Protein AF-A0A1Q7E7T8-F1 (afdb_monomer_lite)

Radius of gyration: 20.32 Å; chains: 1; bounding box: 58×29×55 Å

Foldseek 3Di:
DVVVVVVLVVLLQVQLQVQCVLQPDQWDQDPNDTHRHDVVGSSVGLLSVLRSLLVSLVVQQCQLVVQLVVLVVVCVVPVPDPVSVVSNVRSCVRNVVSLVCNVVSVLVNLLSCQVRPLLLNQLQQVFAAWAFQAFRAADPGDTDTLPSVCSNPVDSRDTRHHNPVDDPVPHDPSVVSNVVNNVVVVVSD

Structure (mmCIF, N/CA/C/O backbone):
data_AF-A0A1Q7E7T8-F1
#
_entry.id   AF-A0A1Q7E7T8-F1
#
loop_
_atom_site.group_PDB
_atom_site.id
_atom_site.type_symbol
_atom_site.label_atom_id
_atom_site.label_alt_id
_atom_site.label_comp_id
_atom_site.label_asym_id
_atom_site.label_entity_id
_atom_site.label_seq_id
_atom_site.pdbx_PDB_ins_code
_atom_site.Cartn_x
_atom_site.Cartn_y
_atom_site.Cartn_z
_atom_site.occupancy
_atom_site.B_iso_or_equiv
_atom_site.auth_seq_id
_atom_site.auth_comp_id
_atom_site.auth_asym_id
_atom_site.auth_atom_id
_atom_site.pdbx_PDB_model_num
ATOM 1 N N . MET A 1 1 ? 4.486 10.262 23.671 1.00 80.56 1 MET A N 1
ATOM 2 C CA . MET A 1 1 ? 4.760 10.674 22.274 1.00 80.56 1 MET A CA 1
ATOM 3 C C . MET A 1 1 ? 6.053 10.089 21.712 1.00 80.56 1 MET A C 1
ATOM 5 O O . MET A 1 1 ? 6.004 9.615 20.589 1.00 80.56 1 MET A O 1
ATOM 9 N N . LEU A 1 2 ? 7.167 10.044 22.462 1.00 92.12 2 LEU A N 1
ATOM 10 C CA . LEU A 1 2 ? 8.444 9.500 21.962 1.00 92.12 2 LEU A CA 1
ATOM 11 C C . LEU A 1 2 ? 8.329 8.074 21.389 1.00 92.12 2 LEU A C 1
ATOM 13 O O . LEU A 1 2 ? 8.819 7.832 20.297 1.00 92.12 2 LEU A O 1
ATOM 17 N N . VAL A 1 3 ? 7.605 7.177 22.071 1.00 93.12 3 VAL A N 1
ATOM 18 C CA . VAL A 1 3 ? 7.362 5.791 21.612 1.00 93.12 3 VAL A CA 1
ATOM 19 C C . VAL A 1 3 ? 6.609 5.735 20.277 1.00 93.12 3 VAL A C 1
ATOM 21 O O . VAL A 1 3 ? 6.925 4.919 19.419 1.00 93.12 3 VAL A O 1
ATOM 24 N N . ALA A 1 4 ? 5.623 6.613 20.079 1.00 89.00 4 ALA A N 1
ATOM 25 C CA . ALA A 1 4 ? 4.862 6.655 18.832 1.00 89.00 4 ALA A CA 1
ATOM 26 C C . ALA A 1 4 ? 5.729 7.168 17.672 1.00 89.00 4 ALA A C 1
ATOM 28 O O . ALA A 1 4 ? 5.702 6.605 16.583 1.00 89.00 4 ALA A O 1
ATOM 29 N N . LEU A 1 5 ? 6.541 8.200 17.925 1.00 93.00 5 LEU A N 1
ATOM 30 C CA . LEU A 1 5 ? 7.459 8.752 16.930 1.00 93.00 5 LEU A CA 1
ATOM 31 C C . LEU A 1 5 ? 8.572 7.765 16.566 1.00 93.00 5 LEU A C 1
ATOM 33 O O . LEU A 1 5 ? 8.872 7.605 15.387 1.00 93.00 5 LEU A O 1
ATOM 37 N N . SER A 1 6 ? 9.159 7.077 17.550 1.00 94.94 6 SER A N 1
ATOM 38 C CA . SER A 1 6 ? 10.192 6.071 17.292 1.00 94.94 6 SER A CA 1
ATOM 39 C C . SER A 1 6 ? 9.628 4.852 16.563 1.00 94.94 6 SER A C 1
ATOM 41 O O . SER A 1 6 ? 10.270 4.354 15.641 1.00 94.94 6 SER A O 1
ATOM 43 N N . GLY A 1 7 ? 8.415 4.410 16.912 1.00 93.81 7 GLY A N 1
ATOM 44 C CA . GLY A 1 7 ? 7.708 3.348 16.197 1.00 93.81 7 GLY A CA 1
ATOM 45 C C . GLY A 1 7 ? 7.420 3.721 14.741 1.00 93.81 7 GLY A C 1
ATOM 46 O O . GLY A 1 7 ? 7.743 2.953 13.837 1.00 93.81 7 GLY A O 1
ATOM 47 N N . ALA A 1 8 ? 6.896 4.927 14.499 1.00 94.25 8 ALA A N 1
ATOM 48 C CA . ALA A 1 8 ? 6.643 5.425 13.148 1.00 94.25 8 ALA A CA 1
ATOM 49 C C . ALA A 1 8 ? 7.938 5.541 12.329 1.00 94.25 8 ALA A C 1
ATOM 51 O O . ALA A 1 8 ? 8.000 5.054 11.202 1.00 94.25 8 ALA A O 1
ATOM 52 N N . ALA A 1 9 ? 8.994 6.120 12.908 1.00 95.75 9 ALA A N 1
ATOM 53 C CA . ALA A 1 9 ? 10.297 6.218 12.258 1.00 95.75 9 ALA A CA 1
ATOM 54 C C . ALA A 1 9 ? 10.865 4.832 11.919 1.00 95.75 9 ALA A C 1
ATOM 56 O O . ALA A 1 9 ? 11.326 4.616 10.801 1.00 95.75 9 ALA A O 1
ATOM 57 N N . SER A 1 10 ? 10.784 3.874 12.848 1.00 96.44 10 SER A N 1
ATOM 58 C CA . SER A 1 10 ? 11.224 2.497 12.615 1.00 96.44 10 SER A CA 1
ATOM 59 C C . SER A 1 10 ? 10.485 1.858 11.438 1.00 96.44 10 SER A C 1
ATOM 61 O O . SER A 1 10 ? 11.137 1.341 10.531 1.00 96.44 10 SER A O 1
ATOM 63 N N . GLY A 1 11 ? 9.152 1.964 11.400 1.00 95.88 11 GLY A N 1
ATOM 64 C CA . GLY A 1 11 ? 8.349 1.471 10.281 1.00 95.88 11 GLY A CA 1
ATOM 65 C C . GLY A 1 11 ? 8.769 2.090 8.948 1.00 95.88 11 GLY A C 1
ATOM 66 O O . GLY A 1 11 ? 8.984 1.368 7.977 1.00 95.88 11 GLY A O 1
ATOM 67 N N . ILE A 1 12 ? 8.980 3.408 8.917 1.00 96.88 12 ILE A N 1
ATOM 68 C CA . ILE A 1 12 ? 9.446 4.126 7.724 1.00 96.88 12 ILE A CA 1
ATOM 69 C C . ILE A 1 12 ? 10.788 3.570 7.227 1.00 96.88 12 ILE A C 1
ATOM 71 O O . ILE A 1 12 ? 10.905 3.223 6.055 1.00 96.88 12 ILE A O 1
ATOM 75 N N . PHE A 1 13 ? 11.795 3.439 8.094 1.00 96.75 13 PHE A N 1
ATOM 76 C CA . PHE A 1 13 ? 13.119 2.963 7.674 1.00 96.75 13 PHE A CA 1
ATOM 77 C C . PHE A 1 13 ? 13.110 1.506 7.204 1.00 96.75 13 PHE A C 1
ATOM 79 O O . PHE A 1 13 ? 13.789 1.173 6.232 1.00 96.75 13 PHE A O 1
ATOM 86 N N . VAL A 1 14 ? 12.314 0.645 7.842 1.00 97.50 14 VAL A N 1
ATOM 87 C CA . VAL A 1 14 ? 12.155 -0.750 7.406 1.00 97.50 14 VAL A CA 1
ATOM 88 C C . VAL A 1 14 ? 11.485 -0.814 6.030 1.00 97.50 14 VAL A C 1
ATOM 90 O O . VAL A 1 14 ? 11.930 -1.562 5.159 1.00 97.50 14 VAL A O 1
ATOM 93 N N . VAL A 1 15 ? 10.463 0.009 5.786 1.00 98.00 15 VAL A N 1
ATOM 94 C CA . VAL A 1 15 ? 9.801 0.070 4.475 1.00 98.00 15 VAL A CA 1
ATOM 95 C C . VAL A 1 15 ? 10.724 0.656 3.407 1.00 98.00 15 VAL A C 1
ATOM 97 O O . VAL A 1 15 ? 10.709 0.174 2.279 1.00 98.00 15 VAL A O 1
ATOM 100 N N . ILE A 1 16 ? 11.581 1.623 3.743 1.00 98.06 16 ILE A N 1
ATOM 101 C CA . ILE A 1 16 ? 12.607 2.133 2.820 1.00 98.06 16 ILE A CA 1
ATOM 102 C C . ILE A 1 16 ? 13.559 1.014 2.382 1.00 98.06 16 ILE A C 1
ATOM 104 O O . ILE A 1 16 ? 13.876 0.921 1.197 1.00 98.06 16 ILE A O 1
ATOM 108 N N . ALA A 1 17 ? 13.974 0.130 3.294 1.00 97.50 17 ALA A N 1
ATOM 109 C CA . ALA A 1 17 ? 14.802 -1.020 2.932 1.00 97.50 17 ALA A CA 1
ATOM 110 C C . ALA A 1 17 ? 14.075 -1.958 1.947 1.00 97.50 17 ALA A C 1
ATOM 112 O O . ALA A 1 17 ? 14.638 -2.326 0.914 1.00 97.50 17 ALA A O 1
ATOM 113 N N . ASN A 1 18 ? 12.798 -2.269 2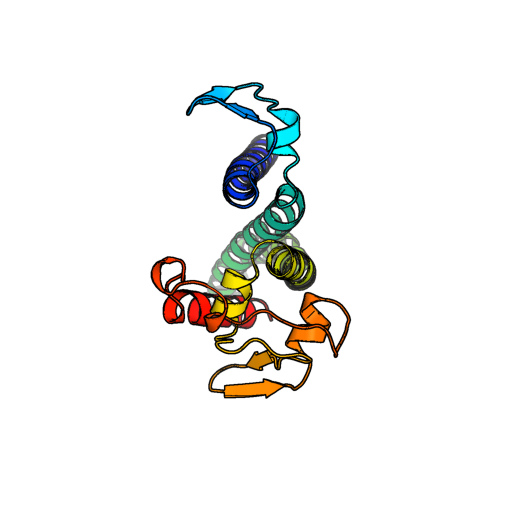.199 1.00 97.56 18 ASN A N 1
ATOM 114 C CA . ASN A 1 18 ? 11.973 -3.043 1.264 1.00 97.56 18 ASN A CA 1
ATOM 115 C C . ASN A 1 18 ? 11.799 -2.328 -0.089 1.00 97.56 18 ASN A C 1
ATOM 117 O O . ASN A 1 18 ? 11.877 -2.951 -1.148 1.00 97.56 18 ASN A O 1
ATOM 121 N N . ALA A 1 19 ? 11.594 -1.013 -0.084 1.00 97.38 19 ALA A N 1
ATOM 122 C CA . ALA A 1 19 ? 11.488 -0.220 -1.299 1.00 97.38 19 ALA A CA 1
ATOM 123 C C . ALA A 1 19 ? 12.786 -0.265 -2.116 1.00 97.38 19 ALA A C 1
ATOM 125 O O . ALA A 1 19 ? 12.735 -0.399 -3.338 1.00 97.38 19 ALA A O 1
ATOM 126 N N . TRP A 1 20 ? 13.946 -0.235 -1.457 1.00 97.38 20 TRP A N 1
ATOM 127 C CA . TRP A 1 20 ? 15.239 -0.350 -2.127 1.00 97.38 20 TRP A CA 1
ATOM 128 C C . TRP A 1 20 ? 15.426 -1.724 -2.767 1.00 97.38 20 TRP A C 1
ATOM 130 O O . TRP A 1 20 ? 15.844 -1.796 -3.917 1.00 97.38 20 TRP A O 1
ATOM 140 N N . MET A 1 21 ? 15.009 -2.805 -2.101 1.00 96.69 21 MET A N 1
ATOM 141 C CA . MET A 1 21 ? 15.015 -4.148 -2.703 1.00 96.69 21 MET A CA 1
ATOM 142 C C . MET A 1 21 ? 14.143 -4.230 -3.967 1.00 96.69 21 MET A C 1
ATOM 144 O O . MET A 1 21 ? 14.408 -5.033 -4.856 1.00 96.69 21 MET A O 1
ATOM 148 N N . ASN A 1 22 ? 13.101 -3.399 -4.058 1.00 95.56 22 ASN A N 1
ATOM 149 C CA . ASN A 1 22 ? 12.214 -3.339 -5.217 1.00 95.56 22 ASN A CA 1
ATOM 150 C C . ASN A 1 22 ? 12.772 -2.496 -6.370 1.00 95.56 22 ASN A C 1
ATOM 152 O O . ASN A 1 22 ? 12.509 -2.809 -7.531 1.00 95.56 22 ASN A O 1
ATOM 156 N N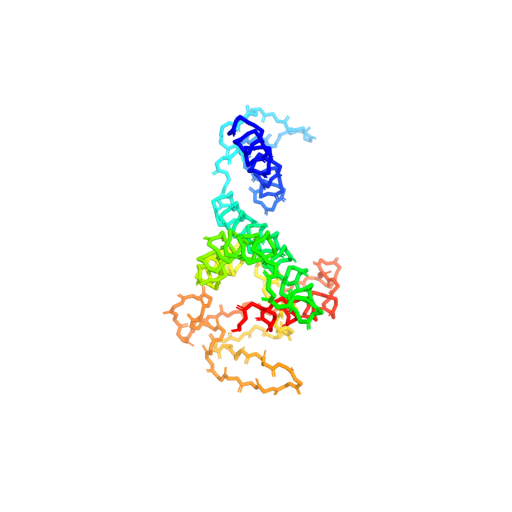 . THR A 1 23 ? 13.503 -1.427 -6.060 1.00 95.44 23 THR A N 1
ATOM 157 C CA . THR A 1 23 ? 14.105 -0.518 -7.043 1.00 95.44 23 THR A CA 1
ATOM 158 C C . THR A 1 23 ? 15.543 -0.170 -6.638 1.00 95.44 23 THR A C 1
ATOM 160 O O . THR A 1 23 ? 15.799 0.945 -6.181 1.00 95.44 23 THR A O 1
ATOM 163 N N . PRO A 1 24 ? 16.492 -1.113 -6.759 1.00 95.19 24 PRO A N 1
ATOM 164 C CA . PRO A 1 24 ? 17.844 -0.949 -6.230 1.00 95.19 24 PRO A CA 1
ATOM 165 C C . PRO A 1 24 ? 18.595 0.203 -6.912 1.00 95.19 24 PRO A C 1
ATOM 167 O O . PRO A 1 24 ? 18.696 0.261 -8.135 1.00 95.19 24 PRO A O 1
ATOM 170 N N . THR A 1 25 ? 19.125 1.125 -6.105 1.00 95.00 25 THR A N 1
ATOM 171 C CA . THR A 1 25 ? 19.891 2.311 -6.536 1.00 95.00 25 THR A CA 1
ATOM 172 C C . THR A 1 25 ? 21.001 2.639 -5.532 1.00 95.00 25 THR A C 1
ATOM 174 O O . THR A 1 25 ? 21.037 2.077 -4.437 1.00 95.00 25 THR A O 1
ATOM 177 N N . GLY A 1 26 ? 21.896 3.572 -5.876 1.00 94.88 26 GLY A N 1
ATOM 178 C CA . GLY A 1 26 ? 22.928 4.057 -4.949 1.00 94.88 26 GLY A CA 1
ATOM 179 C C . GLY A 1 26 ? 24.135 3.128 -4.812 1.00 94.88 26 GLY A C 1
ATOM 180 O O . GLY A 1 26 ? 24.740 3.070 -3.749 1.00 94.88 26 GLY A O 1
ATOM 181 N N . PHE A 1 27 ? 24.472 2.377 -5.860 1.00 95.75 27 PHE A N 1
ATOM 182 C CA . PHE A 1 27 ? 25.701 1.589 -5.942 1.00 95.75 27 PHE A CA 1
ATOM 183 C C . PHE A 1 27 ? 26.154 1.448 -7.399 1.00 95.75 27 PHE A C 1
ATOM 185 O O . PHE A 1 27 ? 25.382 1.671 -8.331 1.00 95.75 27 PHE A O 1
ATOM 192 N N . THR A 1 28 ? 27.398 1.015 -7.586 1.00 95.44 28 THR A N 1
ATOM 193 C CA . THR A 1 28 ? 27.967 0.583 -8.867 1.00 95.44 28 THR A CA 1
ATOM 194 C C . THR A 1 28 ? 28.273 -0.909 -8.806 1.00 95.44 28 THR A C 1
ATOM 196 O O . THR A 1 28 ? 28.846 -1.384 -7.827 1.00 95.44 28 THR A O 1
ATOM 199 N N . PHE A 1 29 ? 27.914 -1.657 -9.847 1.00 94.06 29 PHE A N 1
ATOM 200 C CA . PHE A 1 29 ? 28.301 -3.060 -9.979 1.00 94.06 29 PHE A CA 1
ATOM 201 C C . PHE A 1 29 ? 29.475 -3.176 -10.953 1.00 94.06 29 PHE A C 1
ATOM 203 O O . PHE A 1 29 ? 29.329 -2.887 -12.139 1.00 94.06 29 PHE A O 1
ATOM 210 N N . ALA A 1 30 ? 30.645 -3.566 -10.447 1.00 92.44 30 ALA A N 1
ATOM 211 C CA . ALA A 1 30 ? 31.861 -3.720 -11.237 1.00 92.44 30 ALA A CA 1
ATOM 212 C C . ALA A 1 30 ? 32.647 -4.944 -10.755 1.00 92.44 30 ALA A C 1
ATOM 214 O O . ALA A 1 30 ? 32.791 -5.163 -9.555 1.00 92.44 30 ALA A O 1
ATOM 215 N N . ASN A 1 31 ? 33.166 -5.744 -11.692 1.00 91.56 31 ASN A N 1
ATOM 216 C CA . ASN A 1 31 ? 33.987 -6.929 -11.403 1.00 91.56 31 ASN A CA 1
ATOM 217 C C . ASN A 1 31 ? 33.337 -7.931 -10.425 1.00 91.56 31 ASN A C 1
ATOM 219 O O . ASN A 1 31 ? 34.011 -8.496 -9.569 1.00 91.56 31 ASN A O 1
ATOM 223 N N . GLY A 1 32 ? 32.018 -8.134 -10.521 1.00 93.81 32 GLY A N 1
ATOM 224 C CA . GLY A 1 32 ? 31.287 -9.050 -9.636 1.00 93.81 32 GLY A CA 1
ATOM 225 C C . GLY A 1 32 ? 31.055 -8.524 -8.214 1.00 93.81 32 GLY A C 1
ATOM 226 O O . GLY A 1 32 ? 30.513 -9.254 -7.389 1.00 93.81 32 GLY A O 1
ATOM 227 N N . ALA A 1 33 ? 31.432 -7.274 -7.923 1.00 94.25 33 ALA A N 1
ATOM 228 C CA . ALA A 1 33 ? 31.278 -6.652 -6.616 1.00 94.25 33 ALA A CA 1
ATOM 229 C C . ALA A 1 33 ? 30.448 -5.361 -6.685 1.00 94.25 33 ALA A C 1
ATOM 231 O O . ALA A 1 33 ? 30.515 -4.584 -7.642 1.00 94.25 33 ALA A O 1
ATOM 232 N N . PHE A 1 34 ? 29.685 -5.114 -5.622 1.00 93.88 34 PHE A N 1
ATOM 233 C CA . PHE A 1 34 ? 29.010 -3.840 -5.399 1.00 93.88 34 PHE A CA 1
ATOM 234 C C . PHE A 1 34 ? 29.981 -2.858 -4.736 1.00 93.88 34 PHE A C 1
ATOM 236 O O . PHE A 1 34 ? 30.538 -3.137 -3.677 1.00 93.88 34 PHE A O 1
ATOM 243 N N . THR A 1 35 ? 30.195 -1.707 -5.366 1.00 94.50 35 THR A N 1
ATOM 244 C CA . THR A 1 35 ? 31.096 -0.635 -4.914 1.00 94.50 35 THR A CA 1
ATOM 245 C C . THR A 1 35 ? 30.400 0.724 -5.029 1.00 94.50 35 THR A C 1
ATOM 247 O O . THR A 1 35 ? 29.284 0.805 -5.541 1.00 94.50 35 THR A O 1
ATOM 250 N N . GLY A 1 36 ? 31.018 1.801 -4.530 1.00 93.31 36 GLY A N 1
ATOM 251 C CA . GLY A 1 36 ? 30.462 3.157 -4.662 1.00 93.31 36 GLY A CA 1
ATOM 252 C C . GLY A 1 36 ? 29.088 3.320 -4.001 1.00 93.31 36 GLY A C 1
ATOM 253 O O . GLY A 1 36 ? 28.176 3.868 -4.614 1.00 93.31 36 GLY A O 1
ATOM 254 N N . ILE A 1 37 ? 28.929 2.777 -2.791 1.00 95.69 37 ILE A N 1
ATOM 255 C CA . ILE A 1 37 ? 27.659 2.782 -2.057 1.00 95.69 37 ILE A CA 1
ATOM 256 C C . ILE A 1 37 ? 27.345 4.206 -1.581 1.00 95.69 37 ILE A C 1
ATOM 258 O O . ILE A 1 37 ? 28.110 4.786 -0.812 1.00 95.69 37 ILE A O 1
ATOM 262 N N . ASP A 1 38 ? 26.190 4.726 -1.990 1.00 96.81 38 ASP A N 1
ATOM 263 C CA . ASP A 1 38 ? 25.578 5.954 -1.484 1.00 96.81 38 ASP A CA 1
ATOM 264 C C . ASP A 1 38 ? 24.297 5.595 -0.707 1.00 96.81 38 ASP A C 1
ATOM 266 O O . ASP A 1 38 ? 23.244 5.337 -1.309 1.00 96.81 38 ASP A O 1
ATOM 270 N N . PRO A 1 39 ? 24.355 5.586 0.638 1.00 94.50 39 PRO A N 1
ATOM 271 C CA . PRO A 1 39 ? 23.205 5.262 1.474 1.00 94.50 39 PRO A CA 1
ATOM 272 C C . PRO A 1 39 ? 22.024 6.220 1.295 1.00 94.50 39 PRO A C 1
ATOM 274 O O . PRO A 1 39 ? 20.875 5.793 1.372 1.00 94.50 39 PRO A O 1
ATOM 277 N N . ILE A 1 40 ? 22.270 7.508 1.035 1.00 96.19 40 ILE A N 1
ATOM 278 C CA . ILE A 1 40 ? 21.195 8.494 0.881 1.00 96.19 40 ILE A CA 1
ATOM 279 C C . ILE A 1 40 ? 20.480 8.280 -0.453 1.00 96.19 40 ILE A C 1
ATOM 281 O O . ILE A 1 40 ? 19.248 8.322 -0.497 1.00 96.19 40 ILE A O 1
ATOM 285 N N . ALA A 1 41 ? 21.221 7.996 -1.526 1.00 95.56 41 ALA A N 1
ATOM 286 C CA . ALA A 1 41 ? 20.635 7.624 -2.812 1.00 95.56 41 ALA A CA 1
ATOM 287 C C . ALA A 1 41 ? 19.884 6.284 -2.745 1.00 95.56 41 ALA A C 1
ATOM 289 O O . ALA A 1 41 ? 18.827 6.145 -3.363 1.00 95.56 41 ALA A O 1
ATOM 290 N N . ALA A 1 42 ? 20.382 5.314 -1.973 1.00 95.69 42 ALA A N 1
ATOM 291 C CA . ALA A 1 42 ? 19.686 4.053 -1.724 1.00 95.69 42 ALA A CA 1
ATOM 292 C C . ALA A 1 42 ? 18.367 4.275 -0.960 1.00 95.69 42 ALA A C 1
ATOM 294 O O . ALA A 1 42 ? 17.322 3.756 -1.351 1.00 95.69 42 ALA A O 1
ATOM 295 N N . MET A 1 43 ? 18.379 5.116 0.080 1.00 96.06 43 MET A N 1
ATOM 296 C CA . MET A 1 43 ? 17.179 5.463 0.848 1.00 96.06 43 MET A CA 1
ATOM 297 C C . MET A 1 43 ? 16.150 6.259 0.036 1.00 96.06 43 MET A C 1
ATOM 299 O O . MET A 1 43 ? 14.948 6.116 0.249 1.00 96.06 43 MET A O 1
ATOM 303 N N . ARG A 1 44 ? 16.601 7.097 -0.904 1.00 95.56 44 ARG A N 1
ATOM 304 C CA . ARG A 1 44 ? 15.746 7.891 -1.807 1.00 95.56 44 ARG A CA 1
ATOM 305 C C . ARG A 1 44 ? 15.399 7.157 -3.102 1.00 95.56 44 ARG A C 1
ATOM 307 O O . ARG A 1 44 ? 15.107 7.786 -4.118 1.00 95.56 44 ARG A O 1
ATOM 314 N N . THR A 1 45 ? 15.416 5.830 -3.063 1.00 96.44 45 THR A N 1
ATOM 315 C CA . THR A 1 45 ? 14.980 4.982 -4.168 1.00 96.44 45 THR A CA 1
ATOM 316 C C . THR A 1 45 ? 13.572 5.368 -4.666 1.00 96.44 45 THR A C 1
ATOM 318 O O . THR A 1 45 ? 12.719 5.764 -3.862 1.00 96.44 45 THR A O 1
ATOM 321 N N . PRO A 1 46 ? 13.265 5.241 -5.972 1.00 95.56 46 PRO A N 1
ATOM 322 C CA . PRO A 1 46 ? 11.983 5.675 -6.529 1.00 95.56 46 PRO A CA 1
ATOM 323 C C . PRO A 1 46 ? 10.731 5.058 -5.881 1.00 95.56 46 PRO A C 1
ATOM 325 O O . PRO A 1 46 ? 9.661 5.665 -5.931 1.00 95.56 46 PRO A O 1
ATOM 328 N N . ALA A 1 47 ? 10.836 3.864 -5.287 1.00 95.81 47 ALA A N 1
ATOM 329 C CA . ALA A 1 47 ? 9.729 3.217 -4.585 1.00 95.81 47 ALA A CA 1
ATOM 330 C C . ALA A 1 47 ? 9.560 3.666 -3.118 1.00 95.81 47 ALA A C 1
ATOM 332 O O . ALA A 1 47 ? 8.542 3.332 -2.511 1.00 95.81 47 ALA A O 1
ATOM 333 N N . ALA A 1 48 ? 10.508 4.420 -2.543 1.00 96.88 48 ALA A N 1
ATOM 334 C CA . ALA A 1 48 ? 10.532 4.734 -1.111 1.00 96.88 48 ALA A CA 1
ATOM 335 C C . ALA A 1 48 ? 9.279 5.483 -0.657 1.00 96.88 48 ALA A C 1
ATOM 337 O O . ALA A 1 48 ? 8.571 5.021 0.237 1.00 96.88 48 ALA A O 1
ATOM 338 N N . LEU A 1 49 ? 8.980 6.617 -1.294 1.00 96.50 49 LEU A N 1
ATOM 339 C CA . LEU A 1 49 ? 7.831 7.447 -0.940 1.00 96.50 49 LEU A CA 1
ATOM 340 C C . LEU A 1 49 ? 6.483 6.721 -1.111 1.00 96.50 49 LEU A C 1
ATOM 342 O O . LEU A 1 49 ? 5.740 6.676 -0.131 1.00 96.50 49 LEU A O 1
ATOM 346 N N . PRO A 1 50 ? 6.146 6.134 -2.281 1.00 96.88 50 PRO A N 1
ATOM 347 C CA . PRO A 1 50 ? 4.848 5.483 -2.458 1.00 96.88 50 PRO A CA 1
ATOM 348 C C . PRO A 1 50 ? 4.638 4.313 -1.487 1.00 96.88 50 PRO A C 1
ATOM 350 O O . PRO A 1 50 ? 3.562 4.206 -0.903 1.00 96.88 50 PRO A O 1
ATOM 353 N N . GLN A 1 51 ? 5.657 3.476 -1.251 1.00 97.31 51 GLN A N 1
ATOM 354 C CA . GLN A 1 51 ? 5.528 2.354 -0.314 1.00 97.31 51 GLN A CA 1
ATOM 355 C C . GLN A 1 51 ? 5.425 2.822 1.138 1.00 97.31 51 GLN A C 1
ATOM 357 O O . GLN A 1 51 ? 4.572 2.340 1.880 1.00 97.31 51 GLN A O 1
ATOM 362 N N . THR A 1 52 ? 6.260 3.782 1.544 1.00 97.62 52 THR A N 1
ATOM 363 C CA . THR A 1 52 ? 6.250 4.313 2.914 1.00 97.62 52 THR A CA 1
ATOM 364 C C . THR A 1 52 ? 4.922 4.984 3.227 1.00 97.62 52 THR A C 1
ATOM 366 O O . THR A 1 52 ? 4.355 4.737 4.289 1.00 97.62 52 THR A O 1
ATOM 369 N N . LEU A 1 53 ? 4.394 5.792 2.303 1.00 97.62 53 LEU A N 1
ATOM 370 C CA . LEU A 1 53 ? 3.104 6.453 2.473 1.00 97.62 53 LEU A CA 1
ATOM 371 C C . LEU A 1 53 ? 1.982 5.422 2.650 1.00 97.62 53 LEU A C 1
ATOM 373 O O . LEU A 1 53 ? 1.259 5.471 3.644 1.00 97.62 53 LEU A O 1
ATOM 377 N N . HIS A 1 54 ? 1.884 4.470 1.720 1.00 97.69 54 HIS A N 1
ATOM 378 C CA . HIS A 1 54 ? 0.825 3.465 1.717 1.00 97.69 54 HIS A CA 1
ATOM 379 C C . HIS A 1 54 ? 0.874 2.551 2.948 1.00 97.69 54 HIS A C 1
ATOM 381 O O . HIS A 1 54 ? -0.151 2.304 3.577 1.00 97.69 54 HIS A O 1
ATOM 387 N N . MET A 1 55 ? 2.066 2.085 3.336 1.00 97.69 55 MET A N 1
ATOM 388 C CA . MET A 1 55 ? 2.230 1.216 4.503 1.00 97.69 55 MET A CA 1
ATOM 389 C C . MET A 1 55 ? 1.973 1.960 5.819 1.00 97.69 55 MET A C 1
ATOM 391 O O . MET A 1 55 ? 1.379 1.402 6.739 1.00 97.69 55 MET A O 1
ATOM 395 N N . THR A 1 56 ? 2.387 3.227 5.923 1.00 97.31 56 THR A N 1
ATOM 396 C CA . THR A 1 56 ? 2.150 4.030 7.135 1.00 97.31 56 THR A CA 1
ATOM 397 C C . THR A 1 56 ? 0.657 4.247 7.367 1.00 97.31 56 THR A C 1
ATOM 399 O O . THR A 1 56 ? 0.167 4.045 8.478 1.00 97.31 56 THR A O 1
ATOM 402 N N . LEU A 1 57 ? -0.078 4.614 6.313 1.00 97.56 57 LEU A N 1
ATOM 403 C CA . LEU A 1 57 ? -1.530 4.767 6.376 1.00 97.56 57 LEU A CA 1
ATOM 404 C C . LEU A 1 57 ? -2.214 3.426 6.676 1.00 97.56 57 LEU A C 1
ATOM 406 O O . LEU A 1 57 ? -3.048 3.377 7.580 1.00 97.56 57 LEU A O 1
ATOM 410 N N . ALA A 1 58 ? -1.788 2.333 6.031 1.00 97.25 58 ALA A N 1
ATOM 411 C CA . ALA A 1 58 ? -2.308 0.991 6.295 1.00 97.25 58 ALA A CA 1
ATOM 412 C C . ALA A 1 58 ? -2.155 0.597 7.771 1.00 97.25 58 ALA A C 1
ATOM 414 O O . ALA A 1 58 ? -3.093 0.087 8.379 1.00 97.25 58 ALA A O 1
ATOM 415 N N . ALA A 1 59 ? -0.992 0.867 8.371 1.00 96.94 59 ALA A N 1
ATOM 416 C CA . ALA A 1 59 ? -0.725 0.554 9.771 1.00 96.94 59 ALA A CA 1
ATOM 417 C C . ALA A 1 59 ? -1.639 1.341 10.725 1.00 96.94 59 ALA A C 1
ATOM 419 O O . ALA A 1 59 ? -2.190 0.764 11.667 1.00 96.94 59 ALA A O 1
ATOM 420 N N . TYR A 1 60 ? -1.848 2.640 10.484 1.00 96.62 60 T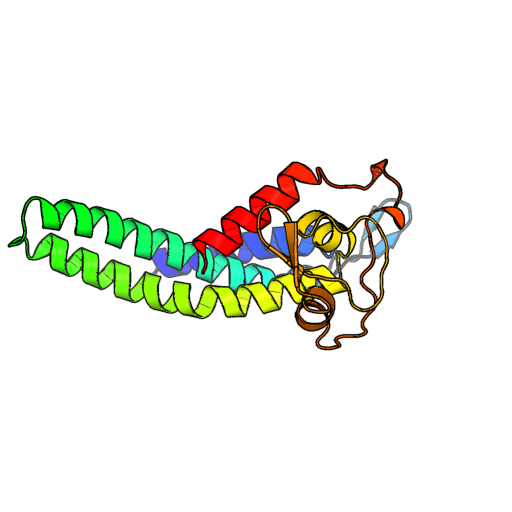YR A N 1
ATOM 421 C CA . TYR A 1 60 ? -2.761 3.450 11.298 1.00 96.62 60 TYR A CA 1
ATOM 422 C C . TYR A 1 60 ? -4.231 3.083 11.090 1.00 96.62 60 TYR A C 1
ATOM 424 O O . TYR A 1 60 ? -4.978 3.026 12.066 1.00 96.62 60 TYR A O 1
ATOM 432 N N . ALA A 1 61 ? -4.638 2.771 9.858 1.00 97.38 61 ALA A N 1
ATOM 433 C CA . ALA A 1 61 ? -5.977 2.273 9.566 1.00 97.38 61 ALA A CA 1
ATOM 434 C C . ALA A 1 61 ? -6.227 0.945 10.296 1.00 97.38 61 ALA A C 1
ATOM 436 O O . ALA A 1 61 ? -7.176 0.840 11.069 1.00 97.38 61 ALA A O 1
ATOM 437 N N . ALA A 1 62 ? -5.334 -0.037 10.140 1.00 96.81 62 ALA A N 1
ATOM 438 C CA . ALA A 1 62 ? -5.464 -1.354 10.758 1.00 96.81 62 ALA A CA 1
ATOM 439 C C . ALA A 1 62 ? -5.494 -1.285 12.292 1.00 96.81 62 ALA A C 1
ATOM 441 O O . ALA A 1 62 ? -6.364 -1.878 12.929 1.00 96.81 62 ALA A O 1
ATOM 442 N N . THR A 1 63 ? -4.574 -0.534 12.904 1.00 96.75 63 THR A N 1
ATOM 443 C CA . THR A 1 63 ? -4.517 -0.406 14.369 1.00 96.75 63 THR A CA 1
ATOM 444 C C . THR A 1 63 ? -5.687 0.404 14.923 1.00 96.75 63 THR A C 1
ATOM 446 O O . THR A 1 63 ? -6.332 -0.035 15.875 1.00 96.75 63 THR A O 1
ATOM 449 N N . GLY A 1 64 ? -6.013 1.548 14.314 1.00 97.62 64 GLY A N 1
ATOM 450 C CA . GLY A 1 64 ? -7.115 2.408 14.745 1.00 97.62 64 GLY A CA 1
ATOM 451 C C . GLY A 1 64 ? -8.473 1.718 14.625 1.00 97.62 64 GLY A C 1
ATOM 452 O O . GLY A 1 64 ? -9.236 1.684 15.594 1.00 97.62 64 GLY A O 1
ATOM 453 N N . LEU A 1 65 ? -8.753 1.099 13.472 1.00 97.44 65 LEU A N 1
ATOM 454 C CA . LEU A 1 65 ? -9.997 0.361 13.241 1.00 97.44 65 LEU A CA 1
ATOM 455 C C . LEU A 1 65 ? -10.057 -0.945 14.040 1.00 97.44 65 LEU A C 1
ATOM 457 O O . LEU A 1 65 ? -11.130 -1.307 14.514 1.00 97.44 65 LEU A O 1
ATOM 461 N N . GLY A 1 66 ? -8.926 -1.619 14.266 1.00 97.81 66 GLY A N 1
ATOM 462 C CA . GLY A 1 66 ? -8.859 -2.795 15.136 1.00 97.81 66 GLY A CA 1
ATOM 463 C C . GLY A 1 66 ? -9.238 -2.466 16.583 1.00 97.81 66 GLY A C 1
ATOM 464 O O . GLY A 1 66 ? -10.101 -3.123 17.169 1.00 97.81 66 GLY A O 1
ATOM 465 N N . VAL A 1 67 ? -8.664 -1.395 17.145 1.00 98.19 67 VAL A N 1
ATOM 466 C CA . VAL A 1 67 ? -9.025 -0.888 18.482 1.00 98.19 67 VAL A CA 1
ATOM 467 C C . VAL A 1 67 ? -10.494 -0.460 18.519 1.00 98.19 67 VAL A C 1
ATOM 469 O O . VAL A 1 67 ? -11.228 -0.852 19.430 1.00 98.19 67 VAL A O 1
ATOM 472 N N . ALA A 1 68 ? -10.950 0.292 17.513 1.00 98.19 68 ALA A N 1
ATOM 473 C CA . ALA A 1 68 ? -12.346 0.701 17.395 1.00 98.19 68 ALA A CA 1
ATOM 474 C C . ALA A 1 68 ? -13.293 -0.511 17.374 1.00 98.19 68 ALA A C 1
ATOM 476 O O . ALA A 1 68 ? -14.259 -0.539 18.131 1.00 98.19 68 ALA A O 1
ATOM 477 N N . GLY A 1 69 ? -12.994 -1.546 16.587 1.00 97.88 69 GLY A N 1
ATOM 478 C CA . GLY A 1 69 ? -13.797 -2.766 16.498 1.00 97.88 69 GLY A CA 1
ATOM 479 C C . GLY A 1 69 ? -13.932 -3.489 17.839 1.00 97.88 69 GLY A C 1
ATOM 480 O O . GLY A 1 69 ? -15.044 -3.839 18.244 1.00 97.88 69 GLY A O 1
ATOM 481 N N . ILE A 1 70 ? -12.828 -3.639 18.580 1.00 98.19 70 ILE A N 1
ATOM 482 C CA . ILE A 1 70 ? -12.837 -4.254 19.917 1.00 98.19 70 ILE A CA 1
ATOM 483 C C . ILE A 1 70 ? -13.734 -3.454 20.872 1.00 98.19 70 ILE A C 1
ATOM 485 O O . ILE A 1 70 ? -14.614 -4.021 21.525 1.00 98.19 70 ILE A O 1
ATOM 489 N N . HIS A 1 71 ? -13.560 -2.133 20.949 1.00 98.31 71 HIS A N 1
ATOM 490 C CA . HIS A 1 71 ? -14.337 -1.312 21.882 1.00 98.31 71 HIS A CA 1
ATOM 491 C C . HIS A 1 71 ? -15.796 -1.119 21.455 1.00 98.31 71 HIS A C 1
ATOM 493 O O . HIS A 1 71 ? -16.669 -1.029 22.321 1.00 98.31 71 HIS A O 1
ATOM 499 N N . ALA A 1 72 ? -16.089 -1.139 20.154 1.00 97.88 72 ALA A N 1
ATOM 500 C CA . ALA A 1 72 ? -17.452 -1.199 19.639 1.00 97.88 72 ALA A CA 1
ATOM 501 C C . ALA A 1 72 ? -18.147 -2.489 20.095 1.00 97.88 72 ALA A C 1
ATOM 503 O O . ALA A 1 72 ? -19.248 -2.433 20.645 1.00 97.88 72 ALA A O 1
ATOM 504 N N . PHE A 1 73 ? -17.482 -3.641 19.967 1.00 98.19 73 PHE A N 1
ATOM 505 C CA . PHE A 1 73 ? -18.013 -4.917 20.445 1.00 98.19 73 PHE A CA 1
ATOM 506 C C . PHE A 1 73 ? -18.266 -4.914 21.961 1.00 98.19 73 PHE A C 1
ATOM 508 O O . PHE A 1 73 ? -19.309 -5.376 22.427 1.00 98.19 73 PHE A O 1
ATOM 515 N N . LEU A 1 74 ? -17.354 -4.341 22.752 1.00 97.94 74 LEU A N 1
ATOM 516 C CA . LEU A 1 74 ? -17.538 -4.219 24.201 1.00 97.94 74 LEU A CA 1
ATOM 517 C C . LEU A 1 74 ? -18.690 -3.270 24.577 1.00 97.94 74 LEU A C 1
ATOM 519 O O . LEU A 1 74 ? -19.400 -3.532 25.550 1.00 97.94 74 LEU A O 1
ATOM 523 N N . LEU A 1 75 ? -18.929 -2.207 23.802 1.00 97.81 75 LEU A N 1
ATOM 524 C CA . LEU A 1 75 ? -20.089 -1.327 23.985 1.00 97.81 75 LEU A CA 1
ATOM 525 C C . LEU A 1 75 ? -21.416 -2.022 23.681 1.00 97.81 75 LEU A C 1
ATOM 527 O O . LEU A 1 75 ? -22.414 -1.691 24.317 1.00 97.81 75 LEU A O 1
ATOM 531 N N . LEU A 1 76 ? -21.453 -2.997 22.767 1.00 97.38 76 LEU A N 1
ATOM 532 C CA . LEU A 1 76 ? -22.666 -3.792 22.542 1.00 97.38 76 LEU A CA 1
ATOM 533 C C . LEU A 1 76 ? -23.071 -4.575 23.798 1.00 97.38 76 LEU A C 1
ATOM 535 O O . LEU A 1 76 ? -24.264 -4.733 24.050 1.00 97.38 76 LEU A O 1
ATOM 539 N N . LYS A 1 77 ? -22.093 -5.009 24.604 1.00 96.62 77 LYS A N 1
ATOM 540 C CA . LYS A 1 77 ? -22.322 -5.704 25.881 1.00 96.62 77 LYS A CA 1
ATOM 541 C C . LYS A 1 77 ? -22.612 -4.747 27.038 1.00 96.62 77 LYS A C 1
ATOM 543 O O . LYS A 1 77 ? -23.432 -5.060 27.892 1.00 96.62 77 LYS A O 1
ATOM 548 N N . ASN A 1 78 ? -21.953 -3.588 27.075 1.00 95.81 78 ASN A N 1
ATOM 549 C CA . ASN A 1 78 ? -22.169 -2.566 28.097 1.00 95.81 78 ASN A CA 1
ATOM 550 C C . ASN A 1 78 ? -22.184 -1.154 27.490 1.00 95.81 78 ASN A C 1
ATOM 552 O O . ASN A 1 78 ? -21.158 -0.469 27.419 1.00 95.81 78 ASN A O 1
ATOM 556 N N . ARG A 1 79 ? -23.378 -0.704 27.091 1.00 94.62 79 ARG A N 1
ATOM 557 C CA . ARG A 1 79 ? -23.586 0.554 26.353 1.00 94.62 79 ARG A CA 1
ATOM 558 C C . ARG A 1 79 ? -23.271 1.822 27.151 1.00 94.62 79 ARG A C 1
ATOM 560 O O . ARG A 1 79 ? -23.059 2.874 26.544 1.00 94.62 79 ARG A O 1
ATOM 567 N N . THR A 1 80 ? -23.238 1.742 28.482 1.00 96.50 80 THR A N 1
ATOM 568 C CA . THR A 1 80 ? -22.994 2.890 29.373 1.00 96.50 80 THR A CA 1
ATOM 569 C C . THR A 1 80 ? -21.516 3.074 29.723 1.00 96.50 80 THR A C 1
ATOM 571 O O . THR A 1 80 ? -21.166 4.043 30.394 1.00 96.50 80 THR A O 1
ATOM 574 N N . SER A 1 81 ? -20.624 2.195 29.247 1.00 97.88 81 SER A N 1
ATOM 575 C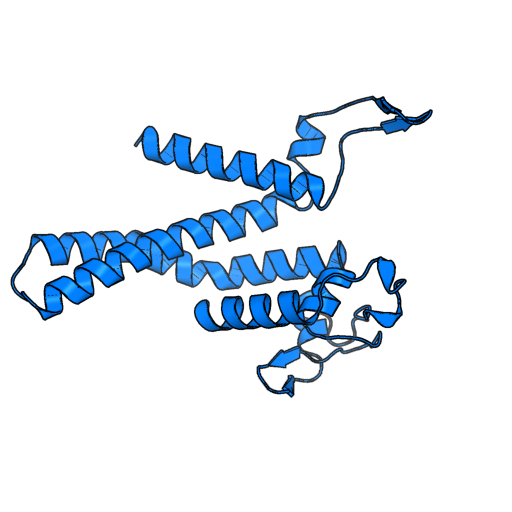 CA . SER A 1 81 ? -19.187 2.310 29.514 1.00 97.88 81 SER A CA 1
ATOM 576 C C . SER A 1 81 ? -18.578 3.549 28.849 1.00 97.88 81 SER A C 1
ATOM 578 O O . SER A 1 81 ? -18.341 3.581 27.638 1.00 97.88 81 SER A O 1
ATOM 580 N N . ALA A 1 82 ? -18.268 4.562 29.662 1.00 97.50 82 ALA A N 1
ATOM 581 C CA . ALA A 1 82 ? -17.570 5.767 29.220 1.00 97.50 82 ALA A CA 1
ATOM 582 C C . ALA A 1 82 ? -16.164 5.455 28.681 1.00 97.50 82 ALA A C 1
ATOM 584 O O . ALA A 1 82 ? -15.748 6.033 27.679 1.00 97.50 82 ALA A O 1
ATOM 585 N N . PHE A 1 83 ? -15.464 4.492 29.293 1.00 97.81 83 PHE A N 1
ATOM 586 C CA . PHE A 1 83 ? -14.137 4.055 28.856 1.00 97.81 83 PHE A CA 1
ATOM 587 C C . PHE A 1 83 ? -14.164 3.491 27.433 1.00 97.81 83 PHE A C 1
ATOM 589 O O . PHE A 1 83 ? -13.417 3.954 26.573 1.00 97.81 83 PHE A O 1
ATOM 596 N N . ASN A 1 84 ? -15.063 2.540 27.153 1.00 98.00 84 ASN A N 1
ATOM 597 C CA . ASN A 1 84 ? -15.143 1.946 25.817 1.00 98.00 84 ASN A CA 1
ATOM 598 C C . ASN A 1 84 ? -15.590 2.971 24.770 1.00 98.00 84 ASN A C 1
ATOM 600 O O . ASN A 1 84 ? -15.124 2.923 23.637 1.00 98.00 84 ASN A O 1
ATOM 604 N N . ARG A 1 85 ? -16.446 3.931 25.145 1.00 97.94 85 ARG A N 1
ATOM 605 C CA . ARG A 1 85 ? -16.825 5.040 24.261 1.00 97.94 85 ARG A CA 1
ATOM 606 C C . ARG A 1 85 ? -15.635 5.936 23.930 1.00 97.94 85 ARG A C 1
ATOM 608 O O . ARG A 1 85 ? -15.439 6.248 22.763 1.00 97.94 85 ARG A O 1
ATOM 615 N N . ALA A 1 86 ? -14.830 6.310 24.921 1.00 98.12 86 ALA A N 1
ATOM 616 C CA . ALA A 1 86 ? -13.631 7.111 24.697 1.00 98.12 86 ALA A CA 1
ATOM 617 C C . ALA A 1 86 ? -12.605 6.370 23.823 1.00 98.12 86 ALA A C 1
ATOM 619 O O . ALA A 1 86 ? -12.096 6.940 22.860 1.00 98.12 86 ALA A O 1
ATOM 620 N N . ALA A 1 87 ? -12.348 5.092 24.111 1.00 97.75 87 ALA A N 1
ATOM 621 C CA . ALA A 1 87 ? -11.405 4.280 23.348 1.00 97.75 87 ALA A CA 1
ATOM 622 C C . ALA A 1 87 ? -11.864 4.046 21.898 1.00 97.75 87 ALA A C 1
ATOM 624 O O . ALA A 1 87 ? -11.058 4.179 20.978 1.00 97.75 87 ALA A O 1
ATOM 625 N N . LEU A 1 88 ? -13.162 3.791 21.678 1.00 98.19 88 LEU A N 1
ATOM 626 C CA . LEU A 1 88 ? -13.761 3.737 20.342 1.00 98.19 88 LEU A CA 1
ATOM 627 C C . LEU A 1 88 ? -13.532 5.050 19.582 1.00 98.19 88 LEU A C 1
ATOM 629 O O . LEU A 1 88 ? -13.055 5.024 18.451 1.00 98.19 88 LEU A O 1
ATOM 633 N N . THR A 1 89 ? -13.830 6.194 20.206 1.00 98.12 89 THR A N 1
ATOM 634 C CA . THR A 1 89 ? -13.638 7.511 19.585 1.00 98.12 89 THR A CA 1
ATOM 635 C C . THR A 1 89 ? -12.177 7.750 19.210 1.00 98.12 89 THR A C 1
ATOM 637 O O . THR A 1 89 ? -11.907 8.173 18.093 1.00 98.12 89 THR A O 1
ATOM 640 N N . ILE A 1 90 ? -11.225 7.448 20.099 1.00 97.69 90 ILE A N 1
ATOM 641 C CA . ILE A 1 90 ? -9.789 7.611 19.813 1.00 97.69 90 ILE A CA 1
ATOM 642 C C . ILE A 1 90 ? -9.358 6.701 18.655 1.00 97.69 90 ILE A C 1
ATOM 644 O O . ILE A 1 90 ? -8.673 7.163 17.744 1.00 97.69 90 ILE A O 1
ATOM 648 N N . GLY A 1 91 ? -9.788 5.434 18.658 1.00 97.88 91 GLY A N 1
ATOM 649 C CA . GLY A 1 91 ? -9.500 4.493 17.574 1.00 97.88 91 GLY A CA 1
ATOM 650 C C . GLY A 1 91 ? -10.018 4.991 16.224 1.00 97.88 91 GLY A C 1
ATOM 651 O O . GLY A 1 91 ? -9.276 4.992 15.243 1.00 97.88 91 GLY A O 1
ATOM 652 N N . LEU A 1 92 ? -11.251 5.506 16.185 1.00 98.00 92 LEU A N 1
ATOM 653 C CA . LEU A 1 92 ? -11.844 6.084 14.976 1.00 98.00 92 LEU A CA 1
ATOM 654 C C . LEU A 1 92 ? -11.155 7.380 14.532 1.00 98.00 92 LEU A C 1
ATOM 656 O O . LEU A 1 92 ? -10.963 7.567 13.335 1.00 98.00 92 LEU A O 1
ATOM 660 N N . LEU A 1 93 ? -10.738 8.248 15.459 1.00 98.00 93 LEU A N 1
ATOM 661 C CA . LEU A 1 93 ? -10.012 9.482 15.129 1.00 98.00 93 LEU A CA 1
ATOM 662 C C . LEU A 1 93 ? -8.666 9.213 14.444 1.00 98.00 93 LEU A C 1
ATOM 664 O O . LEU A 1 93 ? -8.216 10.038 13.655 1.00 98.00 93 LEU A O 1
ATOM 668 N N . VAL A 1 94 ? -8.032 8.073 14.728 1.00 96.19 94 VAL A N 1
ATOM 669 C CA . VAL A 1 94 ? -6.788 7.653 14.064 1.00 96.19 94 VAL A CA 1
ATOM 670 C C . VAL A 1 94 ? -7.083 6.861 12.788 1.00 96.19 94 VAL A C 1
ATOM 672 O O . VAL A 1 94 ? -6.523 7.150 11.733 1.00 96.19 94 VAL A O 1
ATOM 675 N N . GLY A 1 95 ? -7.967 5.866 12.877 1.00 97.25 95 GLY A N 1
ATOM 676 C CA . GLY A 1 95 ? -8.206 4.906 11.803 1.00 97.25 95 GLY A CA 1
ATOM 677 C C . GLY A 1 95 ? -9.034 5.459 10.646 1.00 97.25 95 GLY A C 1
ATOM 678 O O . GLY A 1 95 ? -8.709 5.182 9.496 1.00 97.25 95 GLY A O 1
ATOM 679 N N . ALA A 1 96 ? -10.072 6.258 10.913 1.00 97.00 96 ALA A N 1
ATOM 680 C CA . ALA A 1 96 ? -10.983 6.722 9.865 1.00 97.00 96 ALA A CA 1
ATOM 681 C C . ALA A 1 96 ? -10.311 7.677 8.860 1.00 97.00 96 ALA A C 1
ATOM 683 O O . ALA A 1 96 ? -10.459 7.445 7.660 1.00 97.00 96 ALA A O 1
ATOM 684 N N . PRO A 1 97 ? -9.513 8.686 9.273 1.00 97.62 97 PRO A N 1
ATOM 685 C CA . PRO A 1 97 ? -8.777 9.506 8.311 1.00 97.62 97 PRO A CA 1
ATOM 686 C C . PRO A 1 97 ? -7.778 8.684 7.491 1.00 97.62 97 PRO A C 1
ATOM 688 O O . PRO A 1 97 ? -7.667 8.882 6.284 1.00 97.62 97 PRO A O 1
ATOM 691 N N . ALA A 1 98 ? -7.079 7.736 8.126 1.00 96.88 98 ALA A N 1
ATOM 692 C CA . ALA A 1 98 ? -6.139 6.859 7.435 1.00 96.88 98 ALA A CA 1
ATOM 693 C C . ALA A 1 98 ? -6.848 5.971 6.402 1.00 96.88 98 ALA A C 1
ATOM 695 O O . ALA A 1 98 ? -6.372 5.868 5.277 1.00 96.88 98 ALA A O 1
ATOM 696 N N . ALA A 1 99 ? -8.010 5.410 6.746 1.00 96.00 99 ALA A N 1
ATOM 697 C CA . ALA A 1 99 ? -8.829 4.610 5.841 1.00 96.00 99 ALA A CA 1
ATOM 698 C C . ALA A 1 99 ? -9.316 5.421 4.630 1.00 96.00 99 ALA A C 1
ATOM 700 O O . ALA A 1 99 ? -9.230 4.938 3.510 1.00 96.00 99 ALA A O 1
ATOM 701 N N . VAL A 1 100 ? -9.735 6.677 4.821 1.00 95.94 100 VAL A N 1
ATOM 702 C CA . VAL A 1 100 ? -10.142 7.559 3.708 1.00 95.94 100 VAL A CA 1
ATOM 703 C C . VAL A 1 100 ? -8.964 7.901 2.788 1.00 95.94 100 VAL A C 1
ATOM 705 O O . VAL A 1 100 ? -9.125 7.985 1.573 1.00 95.94 100 VAL A O 1
ATOM 708 N N . LEU A 1 101 ? -7.765 8.095 3.344 1.00 96.75 101 LEU A N 1
ATOM 709 C CA . LEU A 1 101 ? -6.558 8.392 2.564 1.00 96.75 101 LEU A CA 1
ATOM 710 C C . LEU A 1 101 ? -5.931 7.141 1.922 1.00 96.75 101 LEU A C 1
ATOM 712 O O . LEU A 1 101 ? -5.133 7.264 0.987 1.00 96.75 101 LEU A O 1
ATOM 716 N N . GLN A 1 102 ? -6.278 5.944 2.402 1.00 96.56 102 GLN A N 1
ATOM 717 C CA . GLN A 1 102 ? -5.665 4.688 1.981 1.00 96.56 102 GLN A CA 1
ATOM 718 C C . GLN A 1 102 ? -5.836 4.419 0.476 1.00 96.56 102 GLN A C 1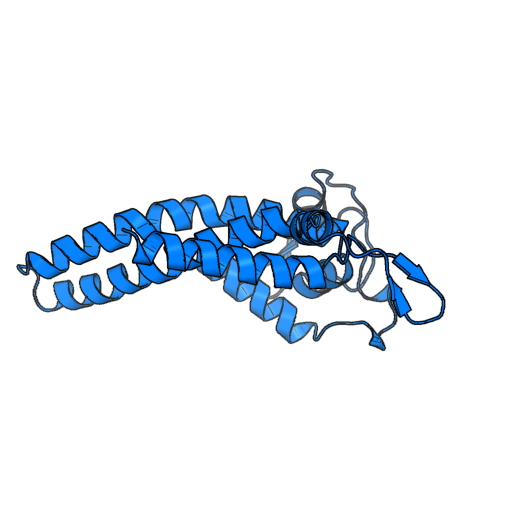
ATOM 720 O O . GLN A 1 102 ? -4.805 4.186 -0.164 1.00 96.56 102 GLN A O 1
ATOM 725 N N . PRO A 1 103 ? -7.036 4.530 -0.138 1.00 93.88 103 PRO A N 1
ATOM 726 C CA . PRO A 1 103 ? -7.211 4.308 -1.576 1.00 93.88 103 PRO A CA 1
ATOM 727 C C . PRO A 1 103 ? -6.376 5.258 -2.437 1.00 93.88 103 PRO A C 1
ATOM 729 O O . PRO A 1 103 ? -5.784 4.835 -3.425 1.00 93.88 103 PRO A O 1
ATOM 732 N N . ILE A 1 104 ? -6.244 6.524 -2.023 1.00 94.38 104 ILE A N 1
ATOM 733 C CA . ILE A 1 104 ? -5.435 7.526 -2.736 1.00 94.38 104 ILE A CA 1
ATOM 734 C C . ILE A 1 104 ? -3.960 7.109 -2.731 1.00 94.38 104 ILE A C 1
ATOM 736 O O . ILE A 1 104 ? -3.293 7.118 -3.764 1.00 94.38 104 ILE A O 1
ATOM 740 N N . SER A 1 105 ? -3.437 6.707 -1.570 1.00 96.31 105 SER A N 1
ATOM 741 C CA . SER A 1 105 ? -2.063 6.203 -1.487 1.00 96.31 105 SER A CA 1
ATOM 742 C C . SER A 1 105 ? -1.869 4.886 -2.250 1.00 96.31 105 SER A C 1
ATOM 744 O O . SER A 1 105 ? -0.791 4.654 -2.795 1.00 96.31 105 SER A O 1
ATOM 746 N N . GLY A 1 106 ? -2.910 4.048 -2.309 1.00 93.94 106 GLY A N 1
ATOM 747 C CA . GLY A 1 106 ? -2.940 2.797 -3.062 1.00 93.94 106 GLY A CA 1
ATOM 748 C C . GLY A 1 106 ? -2.827 3.029 -4.560 1.00 93.94 106 GLY A C 1
ATOM 749 O O . GLY A 1 106 ? -1.979 2.414 -5.195 1.00 93.94 106 GLY A O 1
ATOM 750 N N . ASP A 1 107 ? -3.577 3.985 -5.104 1.00 92.69 107 ASP A N 1
ATOM 751 C CA . ASP A 1 107 ? -3.460 4.408 -6.502 1.00 92.69 107 ASP A CA 1
ATOM 752 C C . ASP A 1 107 ? -2.039 4.910 -6.827 1.00 92.69 107 ASP A C 1
ATOM 754 O O . ASP A 1 107 ? -1.409 4.462 -7.789 1.00 92.69 107 ASP A O 1
ATOM 758 N N . ILE A 1 108 ? -1.463 5.760 -5.968 1.00 94.38 108 ILE A N 1
ATOM 759 C CA . ILE A 1 108 ? -0.079 6.236 -6.125 1.00 94.38 108 ILE A CA 1
ATOM 760 C C . ILE A 1 108 ? 0.915 5.056 -6.130 1.00 94.38 108 ILE A C 1
ATOM 762 O O . ILE A 1 108 ? 1.852 5.030 -6.940 1.00 94.38 108 ILE A O 1
ATOM 766 N N . ALA A 1 109 ? 0.722 4.072 -5.247 1.00 94.44 109 ALA A N 1
ATOM 767 C CA . ALA A 1 109 ? 1.558 2.879 -5.166 1.00 94.44 109 ALA A CA 1
ATOM 768 C C . ALA A 1 109 ? 1.389 1.964 -6.391 1.00 94.44 109 ALA A C 1
ATOM 770 O O . ALA A 1 109 ? 2.394 1.580 -6.994 1.00 94.44 109 ALA A O 1
ATOM 771 N N . ALA A 1 110 ? 0.156 1.685 -6.815 1.00 92.12 110 ALA A N 1
ATOM 772 C CA . ALA A 1 110 ? -0.164 0.864 -7.981 1.00 92.12 110 ALA A CA 1
ATOM 773 C C . ALA A 1 110 ? 0.438 1.455 -9.261 1.00 92.12 110 ALA A C 1
ATOM 775 O O . ALA A 1 110 ? 1.095 0.754 -10.027 1.00 92.12 110 ALA A O 1
ATOM 776 N N . ARG A 1 111 ? 0.355 2.776 -9.444 1.00 92.38 111 ARG A N 1
ATOM 777 C CA . ARG A 1 111 ? 1.003 3.483 -10.561 1.00 92.38 111 ARG A CA 1
ATOM 778 C C . ARG A 1 111 ? 2.523 3.407 -10.522 1.00 92.38 111 ARG A C 1
ATOM 780 O O . ARG A 1 111 ? 3.184 3.380 -11.562 1.00 92.38 111 ARG A O 1
ATOM 787 N N . SER A 1 112 ? 3.106 3.405 -9.324 1.00 94.12 112 SER A N 1
ATOM 788 C CA . SER A 1 112 ? 4.543 3.189 -9.166 1.00 94.12 112 SER A CA 1
ATOM 789 C C . SER A 1 112 ? 4.941 1.778 -9.602 1.00 94.12 112 SER A C 1
ATOM 791 O O . SER A 1 112 ? 5.931 1.631 -10.322 1.00 94.12 112 SER A O 1
ATOM 793 N N . VAL A 1 113 ? 4.151 0.768 -9.220 1.00 94.44 113 VAL A N 1
ATOM 794 C CA . VAL A 1 113 ? 4.328 -0.632 -9.635 1.00 94.44 113 VAL A CA 1
ATOM 795 C C . VAL A 1 113 ? 4.153 -0.769 -11.145 1.00 94.44 113 VAL A C 1
ATOM 797 O O . VAL A 1 113 ? 5.031 -1.330 -11.788 1.00 94.44 113 VAL A O 1
ATOM 800 N N . ALA A 1 114 ? 3.116 -0.173 -11.732 1.00 92.25 114 ALA A N 1
ATOM 801 C CA . ALA A 1 114 ? 2.857 -0.210 -13.170 1.00 92.25 114 ALA A CA 1
ATOM 802 C C . ALA A 1 114 ? 4.068 0.218 -14.009 1.00 92.25 114 ALA A C 1
ATOM 804 O O . ALA A 1 114 ? 4.424 -0.433 -14.987 1.00 92.25 114 ALA A O 1
ATOM 805 N N . ARG A 1 115 ? 4.733 1.305 -13.597 1.00 91.62 115 ARG A N 1
ATOM 806 C CA . ARG A 1 115 ? 5.880 1.865 -14.324 1.00 91.62 115 ARG A CA 1
ATOM 807 C C . ARG A 1 115 ? 7.195 1.131 -14.083 1.00 91.62 115 ARG A C 1
ATOM 809 O O . ARG A 1 115 ? 8.088 1.222 -14.916 1.00 91.62 115 ARG A O 1
ATOM 816 N N . ARG A 1 116 ? 7.363 0.486 -12.927 1.00 92.19 116 ARG A N 1
ATOM 817 C CA . ARG A 1 116 ? 8.677 -0.011 -12.469 1.00 92.19 116 ARG A CA 1
ATOM 818 C C . ARG A 1 116 ? 8.755 -1.525 -12.360 1.00 92.19 116 ARG A C 1
ATOM 820 O O . ARG A 1 116 ? 9.841 -2.085 -12.418 1.00 92.19 116 ARG A O 1
ATOM 827 N N . GLN A 1 117 ? 7.619 -2.173 -12.153 1.00 93.88 117 GLN A N 1
ATOM 828 C CA . GLN A 1 117 ? 7.479 -3.607 -11.929 1.00 93.88 117 GLN A CA 1
ATOM 829 C C . GLN A 1 117 ? 6.221 -4.122 -12.656 1.00 93.88 117 GLN A C 1
ATOM 831 O O . GLN A 1 117 ? 5.319 -4.662 -12.011 1.00 93.88 117 GLN A O 1
ATOM 836 N N . PRO A 1 118 ? 6.138 -3.970 -13.994 1.00 93.31 118 PRO A N 1
ATOM 837 C CA . PRO A 1 118 ? 4.937 -4.299 -14.764 1.00 93.31 118 PRO A CA 1
ATOM 838 C C . PRO A 1 118 ? 4.514 -5.766 -14.621 1.00 93.31 118 PRO A C 1
ATOM 840 O O . PRO A 1 118 ? 3.326 -6.051 -14.586 1.00 93.31 118 PRO A O 1
ATOM 843 N N . VAL A 1 119 ? 5.465 -6.687 -14.424 1.00 95.00 119 VAL A N 1
ATOM 844 C CA . VAL A 1 119 ? 5.183 -8.110 -14.158 1.00 95.00 119 VAL A CA 1
ATOM 845 C C . VAL A 1 119 ? 4.346 -8.304 -12.890 1.00 95.00 119 VAL A C 1
ATOM 847 O O . VAL A 1 119 ? 3.487 -9.178 -12.847 1.00 95.00 119 VAL A O 1
ATOM 850 N N . LYS A 1 120 ? 4.561 -7.480 -11.855 1.00 94.12 120 LYS A N 1
ATOM 851 C CA . LYS A 1 120 ? 3.757 -7.549 -10.629 1.00 94.12 120 LYS A CA 1
ATOM 852 C C . LYS A 1 120 ? 2.351 -7.021 -10.848 1.00 94.12 120 LYS A C 1
ATOM 854 O O . LYS A 1 120 ? 1.424 -7.654 -10.369 1.00 94.12 120 LYS A O 1
ATOM 859 N N . LEU A 1 121 ? 2.198 -5.915 -11.580 1.00 93.38 121 LEU A N 1
ATOM 860 C CA . LEU A 1 121 ? 0.873 -5.409 -11.949 1.00 93.38 121 LEU A CA 1
ATOM 861 C C . LEU A 1 121 ? 0.115 -6.449 -12.784 1.00 93.38 121 LEU A C 1
ATOM 863 O O . LEU A 1 121 ? -1.029 -6.760 -12.489 1.00 93.38 121 LEU A O 1
ATOM 867 N N . ALA A 1 122 ? 0.779 -7.041 -13.777 1.00 93.44 122 ALA A N 1
ATOM 868 C CA . ALA A 1 122 ? 0.191 -8.077 -14.614 1.00 93.44 122 ALA A CA 1
ATOM 869 C C . ALA A 1 122 ? -0.237 -9.307 -13.797 1.00 93.44 122 ALA A C 1
ATOM 871 O O . ALA A 1 122 ? -1.271 -9.898 -14.073 1.00 93.44 122 ALA A O 1
ATOM 872 N N . ALA A 1 123 ? 0.521 -9.669 -12.758 1.00 94.31 123 ALA A N 1
ATOM 873 C CA . ALA A 1 123 ? 0.135 -10.731 -11.833 1.00 94.31 123 ALA A CA 1
ATOM 874 C C . ALA A 1 123 ? -1.001 -10.333 -10.875 1.00 94.31 123 ALA A C 1
ATOM 876 O O . ALA A 1 123 ? -1.780 -11.199 -10.500 1.00 94.31 123 ALA A O 1
ATOM 877 N N . MET A 1 124 ? -1.089 -9.061 -10.466 1.00 92.56 124 MET A N 1
ATOM 878 C CA . MET A 1 124 ? -2.189 -8.541 -9.639 1.00 92.56 124 MET A CA 1
ATOM 879 C C . MET A 1 124 ? -3.527 -8.579 -10.376 1.00 92.56 124 MET A C 1
ATOM 881 O O . MET A 1 124 ? -4.542 -8.798 -9.738 1.00 92.56 124 MET A O 1
ATOM 885 N N . GLU A 1 125 ? -3.512 -8.415 -11.698 1.00 90.44 125 GLU A N 1
ATOM 886 C CA . GLU A 1 125 ? -4.709 -8.303 -12.547 1.00 90.44 125 GLU A CA 1
ATOM 887 C C . GLU A 1 125 ? -4.951 -9.541 -13.431 1.00 90.44 125 GLU A C 1
ATOM 889 O O . GLU A 1 125 ? -5.778 -9.505 -14.338 1.00 90.44 125 GLU A O 1
ATOM 894 N N . GLU A 1 126 ? -4.172 -10.612 -13.238 1.00 91.38 126 GLU A N 1
ATOM 895 C CA . GLU A 1 126 ? -4.150 -11.807 -14.106 1.00 91.38 126 GLU A CA 1
ATOM 896 C C . GLU A 1 126 ? -4.038 -11.491 -15.615 1.00 91.38 126 GLU A C 1
ATOM 898 O O . GLU A 1 126 ? -4.540 -12.206 -16.485 1.00 91.38 126 GLU A O 1
ATOM 903 N N . LEU A 1 127 ? -3.316 -10.423 -15.961 1.00 92.25 127 LEU A N 1
ATOM 904 C CA . LEU A 1 127 ? -3.119 -9.998 -17.340 1.00 92.25 127 LEU A CA 1
ATOM 905 C C . LEU A 1 127 ? -2.013 -10.828 -18.007 1.00 92.25 127 LEU A C 1
ATOM 907 O O . LEU A 1 127 ? -0.821 -10.530 -17.898 1.00 92.25 127 LEU A O 1
ATOM 911 N N . TYR A 1 128 ? -2.399 -11.865 -18.747 1.00 92.56 128 TYR A N 1
ATOM 912 C CA . TYR A 1 128 ? -1.438 -12.715 -19.459 1.00 92.56 128 TYR A CA 1
ATOM 913 C C . TYR A 1 128 ? -0.896 -12.074 -20.740 1.00 92.56 128 TYR A C 1
ATOM 915 O O . TYR A 1 128 ? 0.309 -12.096 -20.981 1.00 92.56 128 TYR A O 1
ATOM 923 N N . GLU A 1 129 ? -1.766 -11.475 -21.549 1.00 93.56 129 GLU A N 1
ATOM 924 C CA . GLU A 1 129 ? -1.406 -10.896 -22.846 1.00 93.56 129 GLU A CA 1
ATOM 925 C C . GLU A 1 129 ? -1.163 -9.390 -22.741 1.00 93.56 129 GLU A C 1
ATOM 927 O O . GLU A 1 129 ? -1.956 -8.667 -22.141 1.00 93.56 129 GLU A O 1
ATOM 932 N N . THR A 1 130 ? -0.100 -8.898 -23.382 1.00 93.56 130 THR A N 1
ATOM 933 C CA . THR A 1 130 ? 0.150 -7.454 -23.506 1.00 93.56 130 THR A CA 1
ATOM 934 C C . THR A 1 130 ? -0.915 -6.822 -24.390 1.00 93.56 130 THR A C 1
ATOM 936 O O . THR A 1 130 ? -1.103 -7.240 -25.533 1.00 93.56 130 THR A O 1
ATOM 939 N N . ARG A 1 131 ? -1.614 -5.803 -23.883 1.00 90.31 131 ARG A N 1
ATOM 940 C CA . ARG A 1 131 ? -2.722 -5.159 -24.603 1.00 90.31 131 ARG A CA 1
ATOM 941 C C . ARG A 1 131 ? -2.729 -3.651 -24.381 1.00 90.31 131 ARG A C 1
ATOM 943 O O . ARG A 1 131 ? -2.400 -3.166 -23.299 1.00 90.31 131 ARG A O 1
ATOM 950 N N . ALA A 1 132 ? -3.113 -2.913 -25.420 1.00 90.25 132 ALA A N 1
ATOM 951 C CA . ALA A 1 132 ? -3.479 -1.506 -25.295 1.00 90.25 132 ALA A CA 1
ATOM 952 C C . ALA A 1 132 ? -4.910 -1.417 -24.757 1.00 90.25 132 ALA A C 1
ATOM 954 O O . ALA A 1 132 ? -5.768 -2.185 -25.192 1.00 90.25 132 ALA A O 1
ATOM 955 N N . GLY A 1 133 ? -5.167 -0.504 -23.822 1.00 85.69 133 GLY A N 1
ATOM 956 C CA . GLY A 1 133 ? -6.496 -0.391 -23.220 1.00 85.69 133 GLY A CA 1
ATOM 957 C C . GLY A 1 133 ? -6.909 -1.615 -22.408 1.00 85.69 133 GLY A C 1
ATOM 958 O O . GLY A 1 133 ? -8.031 -2.101 -22.541 1.00 85.69 133 GLY A O 1
ATOM 959 N N . ALA A 1 134 ? -5.986 -2.125 -21.594 1.00 86.81 134 ALA A N 1
ATOM 960 C CA . ALA A 1 134 ? -6.209 -3.290 -20.758 1.00 86.81 134 ALA A CA 1
ATOM 961 C C . ALA A 1 134 ? -7.410 -3.071 -19.812 1.00 86.81 134 ALA A C 1
ATOM 963 O O . ALA A 1 134 ? -7.548 -1.983 -19.230 1.00 86.81 134 ALA A O 1
ATOM 964 N N . PRO A 1 135 ? -8.286 -4.081 -19.670 1.00 86.00 135 PRO A N 1
ATOM 965 C CA . PRO A 1 135 ? -9.385 -4.032 -18.720 1.00 86.00 135 PRO A CA 1
ATOM 966 C C . PRO A 1 135 ? -8.873 -4.183 -17.283 1.00 86.00 135 PRO A C 1
ATOM 968 O O . PRO A 1 135 ? -7.805 -4.747 -17.060 1.00 86.00 135 PRO A O 1
ATOM 971 N N . LEU A 1 136 ? -9.648 -3.674 -16.325 1.00 82.12 136 LEU A N 1
ATOM 972 C CA . LEU A 1 136 ? -9.516 -4.020 -14.906 1.00 82.12 136 LEU A CA 1
ATOM 973 C C . LEU A 1 136 ? -10.475 -5.175 -14.609 1.00 82.12 136 LEU A C 1
ATOM 975 O O . LEU A 1 136 ? -11.653 -5.065 -14.960 1.00 82.12 136 LEU A O 1
ATOM 979 N N . THR A 1 137 ? -10.005 -6.236 -13.961 1.00 79.50 137 THR A N 1
ATOM 980 C CA . THR A 1 137 ? -10.855 -7.379 -13.597 1.00 79.50 137 THR A CA 1
ATOM 981 C C . THR A 1 137 ? -11.308 -7.233 -12.149 1.00 79.50 137 THR A C 1
ATOM 983 O O . THR A 1 137 ? -10.488 -7.119 -11.248 1.00 79.50 137 THR A O 1
ATOM 986 N N . LEU A 1 138 ? -12.619 -7.228 -11.907 1.00 71.94 138 LEU A N 1
ATOM 987 C CA . LEU A 1 138 ? -13.198 -7.196 -10.564 1.00 71.94 138 LEU A CA 1
ATOM 988 C C . LEU A 1 138 ? -13.799 -8.558 -10.200 1.00 71.94 138 LEU A C 1
ATOM 990 O O . LEU A 1 138 ? -14.725 -9.038 -10.866 1.00 71.94 138 LEU A O 1
ATOM 994 N N . GLY A 1 139 ? -13.331 -9.144 -9.096 1.00 67.31 139 GLY A N 1
ATOM 995 C CA . GLY A 1 139 ? -13.890 -10.372 -8.533 1.00 67.31 139 GLY A CA 1
ATOM 996 C C . GLY A 1 139 ? -13.886 -11.533 -9.541 1.00 67.31 139 GLY A C 1
ATOM 997 O O . GLY A 1 139 ? -12.903 -11.714 -10.250 1.00 67.31 139 GLY A O 1
ATOM 998 N N . PRO A 1 140 ? -14.965 -12.334 -9.664 1.00 62.91 140 PRO A N 1
ATOM 999 C CA . PRO A 1 140 ? -14.973 -13.553 -10.481 1.00 62.91 140 PRO A CA 1
ATOM 1000 C C . PRO A 1 140 ? -15.063 -13.302 -12.005 1.00 62.91 140 PRO A C 1
ATOM 1002 O O . PRO A 1 140 ? -15.696 -14.084 -12.713 1.00 62.91 140 PRO A O 1
ATOM 1005 N N . GLY A 1 141 ? -14.454 -12.227 -12.520 1.00 68.38 141 GLY A N 1
ATOM 1006 C CA . GLY A 1 141 ? -14.299 -11.984 -13.960 1.00 68.38 141 GLY A CA 1
ATOM 1007 C C . GLY A 1 141 ? -15.113 -10.824 -14.540 1.00 68.38 141 GLY A C 1
ATOM 1008 O O . GLY A 1 141 ? -15.409 -10.837 -15.734 1.00 68.38 141 GLY A O 1
ATOM 1009 N N . ILE A 1 142 ? -15.512 -9.828 -13.740 1.00 76.69 142 ILE A N 1
ATOM 1010 C CA . ILE A 1 142 ? -16.146 -8.619 -14.288 1.00 76.69 142 ILE A CA 1
ATOM 1011 C C . ILE A 1 142 ? -15.050 -7.707 -14.843 1.00 76.69 142 ILE A C 1
ATOM 1013 O O . ILE A 1 142 ? -14.375 -7.013 -14.089 1.00 76.69 142 ILE A O 1
ATOM 1017 N N . GLU A 1 143 ? -14.885 -7.690 -16.162 1.00 83.50 143 GLU A N 1
ATOM 1018 C CA . GLU A 1 143 ? -13.935 -6.802 -16.832 1.00 83.50 143 GLU A CA 1
ATOM 1019 C C . GLU A 1 143 ? -14.542 -5.411 -17.069 1.00 83.50 143 GLU A C 1
ATOM 1021 O O . GLU A 1 143 ? -15.586 -5.270 -17.711 1.00 83.50 143 GLU A O 1
ATOM 1026 N N . ILE A 1 144 ? -13.861 -4.365 -16.598 1.00 82.56 144 ILE A N 1
ATOM 1027 C CA . ILE A 1 144 ? -14.149 -2.974 -16.958 1.00 82.56 144 ILE A CA 1
ATOM 1028 C C . ILE A 1 144 ? -13.141 -2.548 -18.036 1.00 82.56 144 ILE A C 1
ATOM 1030 O O . ILE A 1 144 ? -11.957 -2.379 -17.722 1.00 82.56 144 ILE A O 1
ATOM 1034 N N . PRO A 1 145 ? -13.570 -2.350 -19.299 1.00 83.94 145 PRO A N 1
ATOM 1035 C CA . PRO A 1 145 ? -12.672 -1.990 -20.394 1.00 83.94 145 PRO A CA 1
ATOM 1036 C C . PRO A 1 145 ? -11.882 -0.710 -20.108 1.00 83.94 145 PRO A C 1
ATOM 1038 O O . PRO A 1 145 ? -12.424 0.236 -19.535 1.00 83.94 145 PRO A O 1
ATOM 1041 N N . TYR A 1 146 ? -10.615 -0.662 -20.535 1.00 83.88 146 TYR A N 1
ATOM 1042 C CA . TYR A 1 146 ? -9.699 0.487 -20.406 1.00 83.88 146 TYR A CA 1
ATOM 1043 C C . TYR A 1 146 ? -9.360 0.936 -18.975 1.00 83.88 146 TYR A C 1
ATOM 1045 O O . TYR A 1 146 ? -8.488 1.791 -18.800 1.00 83.88 146 TYR A O 1
ATOM 1053 N N . ALA A 1 147 ? -10.020 0.391 -17.949 1.00 81.56 147 ALA A N 1
ATOM 1054 C CA . ALA A 1 147 ? -9.883 0.862 -16.578 1.00 81.56 147 ALA A CA 1
ATOM 1055 C C . ALA A 1 147 ? -8.468 0.649 -16.033 1.00 81.56 147 ALA A C 1
ATOM 1057 O O . ALA A 1 147 ? -7.926 1.562 -15.414 1.00 81.56 147 ALA A O 1
ATOM 1058 N N . LEU A 1 148 ? -7.826 -0.487 -16.321 1.00 83.69 148 LEU A N 1
ATOM 1059 C CA . LEU A 1 148 ? -6.460 -0.741 -15.862 1.00 83.69 148 LEU A CA 1
ATOM 1060 C C . LEU A 1 148 ? -5.460 0.214 -16.524 1.00 83.69 148 LEU A C 1
ATOM 1062 O O . LEU A 1 148 ? -4.632 0.803 -15.832 1.00 83.69 148 LEU A O 1
ATOM 1066 N N . SER A 1 149 ? -5.566 0.438 -17.837 1.00 83.06 149 SER A N 1
ATOM 1067 C CA . SER A 1 149 ? -4.732 1.421 -18.550 1.00 83.06 149 SER A CA 1
ATOM 1068 C C . SER A 1 149 ? -4.909 2.837 -17.995 1.00 83.06 149 SER A C 1
ATOM 1070 O O . SER A 1 149 ? -3.926 3.526 -17.705 1.00 83.06 149 SER A O 1
ATOM 1072 N N . LEU A 1 150 ? -6.160 3.251 -17.772 1.00 83.75 150 LEU A N 1
ATOM 1073 C CA . LEU A 1 150 ? -6.487 4.563 -17.226 1.00 83.75 150 LEU A CA 1
ATOM 1074 C C . LEU A 1 150 ? -5.964 4.732 -15.792 1.00 83.75 150 LEU A C 1
ATOM 1076 O O . LEU A 1 150 ? -5.368 5.759 -15.474 1.00 83.75 150 LEU A O 1
ATOM 1080 N N . LEU A 1 151 ? -6.142 3.733 -14.928 1.00 83.56 151 LEU A N 1
ATOM 1081 C CA . LEU A 1 151 ? -5.691 3.793 -13.537 1.00 83.56 151 LEU A CA 1
ATOM 1082 C C . LEU A 1 151 ? -4.165 3.740 -13.429 1.00 83.56 151 LEU A C 1
ATOM 1084 O O . LEU A 1 151 ? -3.576 4.508 -12.671 1.00 83.56 151 LEU A O 1
ATOM 1088 N N . ALA A 1 152 ? -3.506 2.892 -14.217 1.00 83.88 152 ALA A N 1
ATOM 1089 C CA . ALA A 1 152 ? -2.061 2.705 -14.162 1.00 83.88 152 ALA A CA 1
ATOM 1090 C C . ALA A 1 152 ? -1.273 3.869 -14.796 1.00 83.88 152 ALA A C 1
ATOM 1092 O O . ALA A 1 152 ? -0.218 4.270 -14.281 1.00 83.88 152 ALA A O 1
ATOM 1093 N N . PHE A 1 153 ? -1.777 4.432 -15.899 1.00 87.81 153 PHE A N 1
ATOM 1094 C CA . PHE A 1 153 ? -1.028 5.378 -16.733 1.00 87.81 153 PHE A CA 1
ATOM 1095 C C . PHE A 1 153 ? -1.730 6.720 -16.988 1.00 87.81 153 PHE A C 1
ATOM 1097 O O . PHE A 1 153 ? -1.092 7.603 -17.555 1.00 87.81 153 PHE A O 1
ATOM 1104 N N . HIS A 1 154 ? -2.976 6.918 -16.538 1.00 86.50 154 HIS A N 1
ATOM 1105 C CA . HIS A 1 154 ? -3.833 8.061 -16.911 1.00 86.50 154 HIS A CA 1
ATOM 1106 C C . HIS A 1 154 ? -4.080 8.203 -18.416 1.00 86.50 154 HIS A C 1
ATOM 1108 O O . HIS A 1 154 ? -4.422 9.280 -18.898 1.00 86.50 154 HIS A O 1
ATOM 1114 N N . ASP A 1 155 ? -3.932 7.111 -19.155 1.00 88.31 155 ASP A N 1
ATOM 1115 C CA . ASP A 1 155 ? -4.193 7.063 -20.583 1.00 88.31 155 ASP A CA 1
ATOM 1116 C C . ASP A 1 155 ? -4.994 5.786 -20.865 1.00 88.31 155 ASP A C 1
ATOM 1118 O O . ASP A 1 155 ? -4.478 4.685 -20.648 1.00 88.31 155 ASP A O 1
ATOM 1122 N N . PRO A 1 156 ? -6.257 5.898 -21.320 1.00 87.88 156 PRO A N 1
ATOM 1123 C CA . PRO A 1 156 ? -7.087 4.736 -21.609 1.00 87.88 156 PRO A CA 1
ATOM 1124 C C . PRO A 1 156 ? -6.503 3.867 -22.728 1.00 87.88 156 PRO A C 1
ATOM 1126 O O . PRO A 1 156 ? -6.870 2.706 -22.829 1.00 87.88 156 PRO A O 1
ATOM 1129 N N . HIS A 1 157 ? -5.584 4.375 -23.549 1.00 89.69 157 HIS A N 1
ATOM 1130 C CA . HIS A 1 157 ? -4.948 3.627 -24.632 1.00 89.69 157 HIS A CA 1
ATOM 1131 C C . HIS A 1 157 ? -3.530 3.157 -24.294 1.00 89.69 157 HIS A C 1
ATOM 1133 O O . HIS A 1 157 ? -2.876 2.547 -25.142 1.00 89.69 157 HIS A O 1
ATOM 1139 N N . ALA A 1 158 ? -3.063 3.368 -23.058 1.00 89.38 158 ALA A N 1
ATOM 1140 C CA . ALA A 1 158 ? -1.754 2.891 -22.634 1.00 89.38 158 ALA A CA 1
ATOM 1141 C C . ALA A 1 158 ? -1.633 1.370 -22.786 1.00 89.38 158 ALA A C 1
ATOM 1143 O O . ALA A 1 158 ? -2.546 0.607 -22.440 1.00 89.38 158 ALA A O 1
ATOM 1144 N N . VAL A 1 159 ? -0.471 0.942 -23.281 1.00 91.38 159 VAL A N 1
ATOM 1145 C CA . VAL A 1 159 ? -0.095 -0.468 -23.375 1.00 91.38 159 VAL A CA 1
ATOM 1146 C C . VAL A 1 159 ? 0.324 -0.961 -21.999 1.00 91.38 159 VAL A C 1
ATOM 1148 O O . VAL A 1 159 ? 1.282 -0.455 -21.416 1.00 91.38 159 VAL A O 1
ATOM 1151 N N . VAL A 1 160 ? -0.382 -1.972 -21.497 1.00 91.94 160 VAL A N 1
ATOM 1152 C CA . VAL A 1 160 ? -0.026 -2.671 -20.263 1.00 91.94 160 VAL A CA 1
ATOM 1153 C C . VAL A 1 160 ? 0.650 -3.981 -20.644 1.00 91.94 160 VAL A C 1
ATOM 1155 O O . VAL A 1 160 ? 0.098 -4.783 -21.399 1.00 91.94 160 VAL A O 1
ATOM 1158 N N . GLN A 1 161 ? 1.872 -4.177 -20.155 1.00 94.00 161 GLN A N 1
ATOM 1159 C CA . GLN A 1 161 ? 2.639 -5.396 -20.389 1.00 94.00 161 GLN A CA 1
ATOM 1160 C C . GLN A 1 161 ? 1.982 -6.575 -19.663 1.00 94.00 161 GLN A C 1
ATOM 1162 O O . GLN A 1 161 ? 1.765 -6.507 -18.457 1.00 94.00 161 GLN A O 1
ATOM 1167 N N . GLY A 1 162 ? 1.705 -7.653 -20.396 1.00 94.19 162 GLY A N 1
ATOM 1168 C CA . GLY A 1 162 ? 1.200 -8.905 -19.842 1.00 94.19 162 GLY A CA 1
ATOM 1169 C C . GLY A 1 162 ? 2.320 -9.852 -19.406 1.00 94.19 162 GLY A C 1
ATOM 1170 O O . GLY A 1 162 ? 3.492 -9.675 -19.754 1.00 94.19 162 GLY A O 1
ATOM 1171 N N . LEU A 1 163 ? 1.954 -10.893 -18.661 1.00 95.06 163 LEU A N 1
ATOM 1172 C CA . LEU A 1 163 ? 2.883 -11.903 -18.148 1.00 95.06 163 LEU A CA 1
ATOM 1173 C C . LEU A 1 163 ? 3.640 -12.651 -19.262 1.00 95.06 163 LEU A C 1
ATOM 1175 O O . LEU A 1 163 ? 4.825 -12.941 -19.105 1.00 95.06 163 LEU A O 1
ATOM 1179 N N . ASN A 1 164 ? 3.005 -12.900 -20.412 1.00 96.06 164 ASN A N 1
ATOM 1180 C CA . ASN A 1 164 ? 3.597 -13.631 -21.542 1.00 96.06 164 ASN A CA 1
ATOM 1181 C C . ASN A 1 164 ? 4.775 -12.896 -22.203 1.00 96.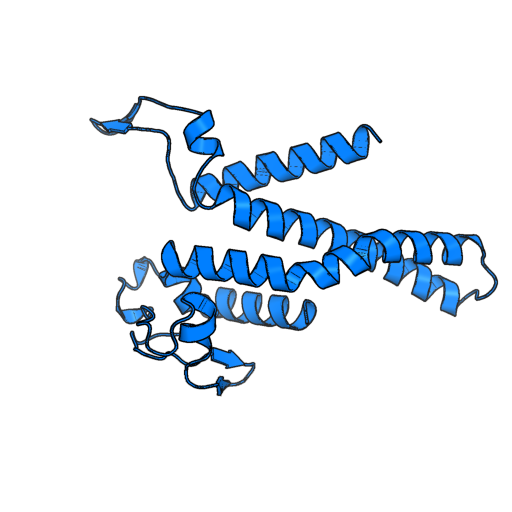06 164 ASN A C 1
ATOM 1183 O O . ASN A 1 164 ? 5.533 -13.508 -22.951 1.00 96.06 164 ASN A O 1
ATOM 1187 N N . ALA A 1 165 ? 4.971 -11.608 -21.901 1.00 94.94 165 ALA A N 1
ATOM 1188 C CA . ALA A 1 165 ? 6.130 -10.845 -22.361 1.00 94.94 165 ALA A CA 1
ATOM 1189 C C . ALA A 1 165 ? 7.428 -11.165 -21.590 1.00 94.94 165 ALA A C 1
ATOM 1191 O O . ALA A 1 165 ? 8.494 -10.697 -21.985 1.00 94.94 165 ALA A O 1
ATOM 1192 N N . VAL A 1 166 ? 7.356 -11.923 -20.489 1.00 95.06 166 VAL A N 1
ATOM 1193 C CA . VAL A 1 166 ? 8.493 -12.234 -19.606 1.00 95.06 166 VAL A CA 1
ATOM 1194 C C . VAL A 1 166 ? 8.642 -13.751 -19.448 1.00 95.06 166 VAL A C 1
ATOM 1196 O O . VAL A 1 166 ? 7.625 -14.450 -19.397 1.00 95.06 166 VAL A O 1
ATOM 1199 N N . PRO A 1 167 ? 9.872 -14.300 -19.353 1.00 96.56 167 PRO A N 1
ATOM 1200 C CA . PRO A 1 167 ? 10.077 -15.731 -19.146 1.00 96.56 167 PRO A CA 1
ATOM 1201 C C . PRO A 1 167 ? 9.302 -16.268 -17.939 1.00 96.56 167 PRO A C 1
ATOM 1203 O O . PRO A 1 167 ? 9.324 -15.680 -16.861 1.00 96.56 167 PRO A O 1
ATOM 1206 N N . ARG A 1 168 ? 8.668 -17.439 -18.088 1.00 93.75 168 ARG A N 1
ATOM 1207 C CA . ARG A 1 168 ? 7.837 -18.060 -17.036 1.00 93.75 168 ARG A CA 1
ATOM 1208 C C . ARG A 1 168 ? 8.572 -18.259 -15.703 1.00 93.75 168 ARG A C 1
ATOM 1210 O O . ARG A 1 168 ? 7.933 -18.247 -14.656 1.00 93.75 168 ARG A O 1
ATOM 1217 N N . ALA A 1 169 ? 9.893 -18.432 -15.736 1.00 95.88 169 ALA A N 1
ATOM 1218 C CA . ALA A 1 169 ? 10.730 -18.575 -14.543 1.00 95.88 169 ALA A CA 1
ATOM 1219 C C . ALA A 1 169 ? 10.807 -17.295 -13.685 1.00 95.88 169 ALA A C 1
ATOM 1221 O O . ALA A 1 169 ? 11.107 -17.379 -12.499 1.00 95.88 169 ALA A O 1
ATOM 1222 N N . GLU A 1 170 ? 10.522 -16.129 -14.267 1.00 94.06 170 GLU A N 1
ATOM 1223 C CA . GLU A 1 170 ? 10.517 -14.833 -13.577 1.00 94.06 170 GLU A CA 1
ATOM 1224 C C . GLU A 1 170 ? 9.115 -14.427 -13.101 1.00 94.06 170 GLU A C 1
ATOM 1226 O O . GLU A 1 170 ? 8.932 -13.358 -12.513 1.00 94.06 170 GLU A O 1
ATOM 1231 N N . TRP A 1 171 ? 8.101 -15.260 -13.352 1.00 95.00 171 TRP A N 1
ATOM 1232 C CA . TRP A 1 171 ? 6.747 -14.953 -12.917 1.00 95.00 171 TRP A CA 1
ATOM 1233 C C . TRP A 1 171 ? 6.633 -15.108 -11.401 1.00 95.00 171 TRP A C 1
ATOM 1235 O O . TRP A 1 171 ? 7.107 -16.100 -10.837 1.00 95.00 171 TRP A O 1
ATOM 1245 N N . PRO A 1 172 ? 5.941 -14.182 -10.721 1.00 95.00 172 PRO A N 1
ATOM 1246 C CA . PRO A 1 172 ? 5.516 -14.428 -9.357 1.00 95.00 172 PRO A CA 1
ATOM 1247 C C . PRO A 1 172 ? 4.445 -15.530 -9.333 1.00 95.00 172 PRO A C 1
ATOM 1249 O O . PRO A 1 172 ? 3.899 -15.940 -10.360 1.00 95.00 172 PRO A O 1
ATOM 1252 N N . ASN A 1 173 ? 4.099 -15.995 -8.135 1.00 96.25 173 ASN A N 1
ATOM 1253 C CA . ASN A 1 173 ? 2.956 -16.883 -7.952 1.00 96.25 173 ASN A CA 1
ATOM 1254 C C . ASN A 1 173 ? 1.650 -16.117 -8.244 1.00 96.25 173 ASN A C 1
ATOM 1256 O O . ASN A 1 173 ? 1.120 -15.450 -7.359 1.00 96.25 173 ASN A O 1
ATOM 1260 N N . VAL A 1 174 ? 1.175 -16.188 -9.493 1.00 94.19 174 VAL A N 1
ATOM 1261 C CA . VAL A 1 174 ? 0.064 -15.365 -10.006 1.00 94.19 174 VAL A CA 1
ATOM 1262 C C . VAL A 1 174 ? -1.210 -15.506 -9.166 1.00 94.19 174 VAL A C 1
ATOM 1264 O O . VAL A 1 174 ? -1.645 -14.479 -8.653 1.00 94.19 174 VAL A O 1
ATOM 1267 N N . PRO A 1 175 ? -1.752 -16.718 -8.904 1.00 92.44 175 PRO A N 1
ATOM 1268 C CA . PRO A 1 175 ? -2.972 -16.839 -8.105 1.00 92.44 175 PRO A CA 1
ATOM 1269 C C . PRO A 1 175 ? -2.827 -16.230 -6.709 1.00 92.44 175 PRO A C 1
ATOM 1271 O O . PRO A 1 175 ? -3.727 -15.557 -6.222 1.00 92.44 175 PRO A O 1
ATOM 1274 N N . LEU A 1 176 ? -1.676 -16.432 -6.057 1.00 94.62 176 LEU A N 1
ATOM 1275 C CA . LEU A 1 176 ? -1.445 -15.871 -4.728 1.00 94.62 176 LEU A CA 1
ATOM 1276 C C . LEU A 1 176 ? -1.423 -14.338 -4.761 1.00 94.62 176 LEU A C 1
ATOM 1278 O O . LEU A 1 176 ? -1.984 -13.706 -3.870 1.00 94.62 176 LEU A O 1
ATOM 1282 N N . VAL A 1 177 ? -0.775 -13.745 -5.766 1.00 94.00 177 VAL A N 1
ATOM 1283 C CA . VAL A 1 177 ? -0.687 -12.286 -5.911 1.00 94.00 177 VAL A CA 1
ATOM 1284 C C . VAL A 1 177 ? -2.054 -11.684 -6.227 1.00 94.00 177 VAL A C 1
ATOM 1286 O O . VAL A 1 177 ? -2.442 -10.744 -5.537 1.00 94.00 177 VAL A O 1
ATOM 1289 N N . HIS A 1 178 ? -2.783 -12.238 -7.199 1.00 90.75 178 HIS A N 1
ATOM 1290 C CA . HIS A 1 178 ? -4.101 -11.747 -7.602 1.00 90.75 178 HIS A CA 1
ATOM 1291 C C . HIS A 1 178 ? -5.100 -11.780 -6.441 1.00 90.75 178 HIS A C 1
ATOM 1293 O O . HIS A 1 178 ? -5.610 -10.741 -6.033 1.00 90.75 178 HIS A O 1
ATOM 1299 N N . TRP A 1 179 ? -5.276 -12.937 -5.795 1.00 90.81 179 TRP A N 1
ATOM 1300 C CA . TRP A 1 179 ? -6.209 -13.050 -4.669 1.00 90.81 179 TRP A CA 1
ATOM 1301 C C . TRP A 1 179 ? -5.819 -12.171 -3.478 1.00 90.81 179 TRP A C 1
ATOM 1303 O O . TRP A 1 179 ? -6.688 -11.631 -2.795 1.00 90.81 179 TRP A O 1
ATOM 1313 N N . SER A 1 180 ? -4.519 -11.996 -3.222 1.00 93.19 180 SER A N 1
ATOM 1314 C CA . SER A 1 180 ? -4.064 -11.079 -2.170 1.00 93.19 180 SER A CA 1
ATOM 1315 C C . SER A 1 180 ? -4.406 -9.624 -2.500 1.00 93.19 180 SER A C 1
ATOM 1317 O O . SER A 1 180 ? -4.781 -8.870 -1.602 1.00 93.19 180 SER A O 1
ATOM 1319 N N . PHE A 1 181 ? -4.280 -9.229 -3.770 1.00 91.25 181 PHE A N 1
ATOM 1320 C CA . PHE A 1 181 ? -4.617 -7.889 -4.241 1.00 91.25 181 PHE A CA 1
ATOM 1321 C C . PHE A 1 181 ? -6.125 -7.627 -4.151 1.00 91.25 181 PHE A C 1
ATOM 1323 O O . PHE A 1 181 ? -6.528 -6.638 -3.539 1.00 91.25 181 PHE A O 1
ATOM 1330 N N . ASP A 1 182 ? -6.947 -8.557 -4.630 1.00 89.06 182 ASP A N 1
ATOM 1331 C CA . ASP A 1 182 ? -8.408 -8.455 -4.589 1.00 89.06 182 ASP A CA 1
ATOM 1332 C C . ASP A 1 182 ? -8.943 -8.345 -3.162 1.00 89.06 182 ASP A C 1
ATOM 1334 O O . ASP A 1 182 ? -9.767 -7.475 -2.867 1.00 89.06 182 ASP A O 1
ATOM 1338 N N . ILE A 1 183 ? -8.447 -9.181 -2.243 1.00 91.56 183 ILE A N 1
ATOM 1339 C CA . ILE A 1 183 ? -8.827 -9.113 -0.826 1.00 91.56 183 ILE A CA 1
ATOM 1340 C C . ILE A 1 183 ? -8.420 -7.762 -0.230 1.00 91.56 183 ILE A C 1
ATOM 1342 O O . ILE A 1 183 ? -9.207 -7.145 0.487 1.00 91.56 183 ILE A O 1
ATOM 1346 N N . MET A 1 184 ? -7.209 -7.283 -0.526 1.00 93.94 184 MET A N 1
ATOM 1347 C CA . MET A 1 184 ? -6.717 -6.001 -0.021 1.00 93.94 184 MET A CA 1
ATOM 1348 C C . MET A 1 184 ? -7.581 -4.829 -0.505 1.00 93.94 184 MET A C 1
ATOM 1350 O O . MET A 1 184 ? -7.979 -3.999 0.311 1.00 93.94 184 MET A O 1
ATOM 1354 N N . VAL A 1 185 ? -7.885 -4.758 -1.805 1.00 89.19 185 VAL A N 1
ATOM 1355 C CA . VAL A 1 185 ? -8.722 -3.693 -2.381 1.00 89.19 185 VAL A CA 1
ATOM 1356 C C . VAL A 1 185 ? -10.148 -3.776 -1.840 1.00 89.19 185 VAL A C 1
ATOM 1358 O O . VAL A 1 185 ? -10.706 -2.755 -1.439 1.00 89.19 185 VAL A O 1
ATOM 1361 N N . SER A 1 186 ? -10.707 -4.985 -1.743 1.00 87.94 186 SER A N 1
ATOM 1362 C CA . SER A 1 186 ? -12.064 -5.210 -1.227 1.00 87.94 186 SER A CA 1
ATOM 1363 C C . SER A 1 186 ? -12.216 -4.795 0.236 1.00 87.94 186 SER A C 1
ATOM 1365 O O . SER A 1 186 ? -13.242 -4.242 0.606 1.00 87.94 186 SER A O 1
ATOM 1367 N N . LEU A 1 187 ? -11.208 -5.039 1.081 1.00 89.38 187 LEU A N 1
ATOM 1368 C CA . LEU A 1 187 ? -11.220 -4.597 2.482 1.00 89.38 187 LEU A CA 1
ATOM 1369 C C . LEU A 1 187 ? -10.965 -3.091 2.642 1.00 89.38 187 LEU A C 1
ATOM 1371 O O . LEU A 1 187 ? -11.289 -2.527 3.686 1.00 89.38 187 LEU A O 1
ATOM 1375 N N . GLY A 1 188 ? -10.326 -2.463 1.653 1.00 82.25 188 GLY A N 1
ATOM 1376 C CA . GLY A 1 188 ? -9.991 -1.040 1.660 1.00 82.25 188 GLY A CA 1
ATOM 1377 C C . GLY A 1 188 ? -11.049 -0.121 1.042 1.00 82.25 188 GLY A C 1
ATOM 1378 O O . GLY A 1 188 ? -10.879 1.095 1.132 1.00 82.25 188 GLY A O 1
ATOM 1379 N N . THR A 1 189 ? -12.087 -0.685 0.415 1.00 76.75 189 THR A N 1
ATOM 1380 C CA . THR A 1 189 ? -13.204 0.031 -0.232 1.00 76.75 189 THR A CA 1
ATOM 1381 C C . THR A 1 189 ? -14.421 0.058 0.684 1.00 76.75 189 THR A C 1
ATOM 1383 O O . THR A 1 189 ? -15.036 1.142 0.803 1.00 76.75 189 THR A O 1
#

pLDDT: mean 93.12, std 5.91, range [62.91, 98.31]

Secondary structure (DSSP, 8-state):
-HHHHHHHHHHHHHHHHHHHHHS--S-EEETTEEES--HHHHHT-TTHHHHHHHHHHHHHHHHHHHHHHHHHHHHHH-TT-HHHHHHHHHHHHHHHHHHHHHHHHHHHHHHHHHHH-HHHHHHHTT--S-EETPPEEETTTEEETTHHHHHHHS-TTPEEPPGGGS-GGG---HHHHHHHHHHHHHHH-

Sequence (189 aa):
MLVALSGAASGIFVVIANAWMNTPTGFTFANGAFTGIDPIAAMRTPAALPQTLHMTLAAYAATGLGVAGIHAFLLLKNRTSAFNRAALTIGLLVGAPAAVLQPISGDIAARSVARRQPVKLAAMEELYETRAGAPLTLGPGIEIPYALSLLAFHDPHAVVQGLNAVPRAEWPNVPLVHWSFDIMVSLGT